Protein AF-A0A1H5EIS0-F1 (afdb_monomer_lite)

Radius of gyration: 28.66 Å; chains: 1; bounding box: 81×57×67 Å

Structure (mmCIF, N/CA/C/O backbone):
data_AF-A0A1H5EIS0-F1
#
_entry.id   AF-A0A1H5EIS0-F1
#
loop_
_atom_site.group_PDB
_atom_site.id
_atom_site.type_symbol
_atom_site.label_atom_id
_atom_site.label_alt_id
_atom_site.label_comp_id
_atom_site.label_asym_id
_atom_site.label_entity_id
_atom_site.label_seq_id
_atom_site.pdbx_PDB_ins_code
_atom_site.Cartn_x
_atom_site.Cartn_y
_atom_site.Cartn_z
_atom_site.occupancy
_atom_site.B_iso_or_equiv
_atom_site.auth_seq_id
_atom_site.auth_comp_id
_atom_site.auth_asym_id
_atom_site.auth_atom_id
_atom_site.pdbx_PDB_model_num
ATOM 1 N N . MET A 1 1 ? 56.969 -42.965 -28.724 1.00 44.97 1 MET A N 1
ATOM 2 C CA . MET A 1 1 ? 55.946 -42.518 -29.699 1.00 44.97 1 MET A CA 1
ATOM 3 C C . MET A 1 1 ? 54.576 -42.188 -29.070 1.00 44.97 1 MET A C 1
ATOM 5 O O . MET A 1 1 ? 53.623 -42.021 -29.806 1.00 44.97 1 MET A O 1
ATOM 9 N N . TRP A 1 2 ? 54.462 -42.028 -27.739 1.00 32.81 2 TRP A N 1
ATOM 10 C CA . TRP A 1 2 ? 53.184 -41.807 -27.021 1.00 32.81 2 TRP A CA 1
ATOM 11 C C . TRP A 1 2 ? 53.009 -40.392 -26.418 1.00 32.81 2 TRP A C 1
ATOM 13 O O . TRP A 1 2 ? 52.042 -40.132 -25.712 1.00 32.81 2 TRP A O 1
ATOM 23 N N . LYS A 1 3 ? 53.932 -39.453 -26.686 1.00 40.47 3 LYS A N 1
ATOM 24 C CA . L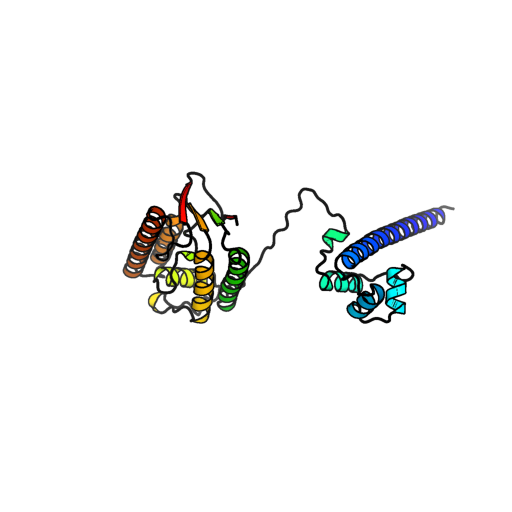YS A 1 3 ? 53.839 -38.052 -26.214 1.00 40.47 3 LYS A CA 1
ATOM 25 C C . LYS A 1 3 ? 53.324 -37.059 -27.266 1.00 40.47 3 LYS A C 1
ATOM 27 O O . LYS A 1 3 ? 52.936 -35.961 -26.900 1.00 40.47 3 LYS A O 1
ATOM 32 N N . ILE A 1 4 ? 53.283 -37.437 -28.547 1.00 46.16 4 ILE A N 1
ATOM 33 C CA . ILE A 1 4 ? 52.926 -36.522 -29.651 1.00 46.16 4 ILE A CA 1
ATOM 34 C C . ILE A 1 4 ? 51.428 -36.615 -30.006 1.00 46.16 4 ILE A C 1
ATOM 36 O O . ILE A 1 4 ? 50.797 -35.593 -30.249 1.00 46.16 4 ILE A O 1
ATOM 40 N N . GLN A 1 5 ? 50.814 -37.804 -29.931 1.00 42.12 5 GLN A N 1
ATOM 41 C CA . GLN A 1 5 ? 49.384 -37.987 -30.240 1.00 42.12 5 GLN A CA 1
ATOM 42 C C . GLN A 1 5 ? 48.435 -37.294 -29.247 1.00 42.12 5 GLN A C 1
ATOM 44 O O . GLN A 1 5 ? 47.423 -36.747 -29.673 1.00 42.12 5 GLN A O 1
ATOM 49 N N . ASN A 1 6 ? 48.778 -37.227 -27.954 1.00 39.72 6 ASN A N 1
ATOM 50 C CA . ASN A 1 6 ? 47.941 -36.544 -26.956 1.00 39.72 6 ASN A CA 1
ATOM 51 C C . ASN A 1 6 ? 47.990 -35.011 -27.068 1.00 39.72 6 ASN A C 1
ATOM 53 O O . ASN A 1 6 ? 47.007 -34.351 -26.749 1.00 39.72 6 ASN A O 1
ATOM 57 N N . VAL A 1 7 ? 49.094 -34.438 -27.564 1.00 46.69 7 VAL A N 1
ATOM 58 C CA . VAL A 1 7 ? 49.186 -32.990 -27.821 1.00 46.69 7 VAL A CA 1
ATOM 59 C C . VAL A 1 7 ? 48.342 -32.617 -29.041 1.00 46.69 7 VAL A C 1
ATOM 61 O O . VAL A 1 7 ? 47.598 -31.645 -28.989 1.00 46.69 7 VAL A O 1
ATOM 64 N N . ILE A 1 8 ? 48.369 -33.433 -30.100 1.00 48.84 8 ILE A N 1
ATOM 65 C CA . ILE A 1 8 ? 47.559 -33.208 -31.308 1.00 48.84 8 ILE A CA 1
ATOM 66 C C . ILE A 1 8 ? 46.057 -33.321 -30.999 1.00 48.84 8 ILE A C 1
ATOM 68 O O . ILE A 1 8 ? 45.285 -32.486 -31.462 1.00 48.84 8 ILE A O 1
ATOM 72 N N . LEU A 1 9 ? 45.638 -34.289 -30.173 1.00 40.66 9 LEU A N 1
ATOM 73 C CA . LEU A 1 9 ? 44.230 -34.422 -29.772 1.00 40.66 9 LEU A CA 1
ATOM 74 C C . LEU A 1 9 ? 43.753 -33.232 -28.919 1.00 40.66 9 LEU A C 1
ATOM 76 O O . LEU A 1 9 ? 42.629 -32.769 -29.090 1.00 40.66 9 LEU A O 1
ATOM 80 N N . PHE A 1 10 ? 44.611 -32.714 -28.032 1.00 40.66 10 PHE A N 1
ATOM 81 C CA . PHE A 1 10 ? 44.301 -31.553 -27.192 1.00 40.66 10 PHE A CA 1
ATOM 82 C C . PHE A 1 10 ? 44.217 -30.255 -28.012 1.00 40.66 10 PHE A C 1
ATOM 84 O O . PHE A 1 10 ? 43.293 -29.471 -27.809 1.00 40.66 10 PHE A O 1
ATOM 91 N N . PHE A 1 11 ? 45.112 -30.055 -28.987 1.00 42.81 11 PHE A N 1
ATOM 92 C CA . PHE A 1 11 ? 45.040 -28.921 -29.917 1.00 42.81 11 PHE A CA 1
ATOM 93 C C . PHE A 1 11 ? 43.821 -29.007 -30.844 1.00 42.81 11 PHE A C 1
ATOM 95 O O . PHE A 1 11 ? 43.122 -28.012 -31.006 1.00 42.81 11 PHE A O 1
ATOM 102 N N . ALA A 1 12 ? 43.495 -30.190 -31.373 1.00 43.38 12 ALA A N 1
ATOM 103 C CA . ALA A 1 12 ? 42.313 -30.380 -32.214 1.00 43.38 12 ALA A CA 1
ATOM 104 C C . ALA A 1 12 ? 40.999 -30.138 -31.445 1.00 43.38 12 ALA A C 1
ATOM 106 O O . ALA A 1 12 ? 40.085 -29.508 -31.972 1.00 43.38 12 ALA A O 1
ATOM 107 N N . LEU A 1 13 ? 40.908 -30.578 -30.182 1.00 35.97 13 LEU A N 1
ATOM 108 C CA . LEU A 1 13 ? 39.763 -30.291 -29.304 1.00 35.97 13 LEU A CA 1
ATOM 109 C C . LEU A 1 13 ? 39.677 -28.806 -28.915 1.00 35.97 13 LEU A C 1
ATOM 111 O O . LEU A 1 13 ? 38.574 -28.277 -28.780 1.00 35.97 13 LEU A O 1
ATOM 115 N N . PHE A 1 14 ? 40.811 -28.120 -28.757 1.00 42.53 14 PHE A N 1
ATOM 116 C CA . PHE A 1 14 ? 40.844 -26.682 -28.482 1.00 42.53 14 PHE A CA 1
ATOM 117 C C . PHE A 1 14 ? 40.424 -25.855 -29.707 1.00 42.53 14 PHE A C 1
ATOM 119 O O . PHE A 1 14 ? 39.626 -24.932 -29.567 1.00 42.53 14 PHE A O 1
ATOM 126 N N . GLU A 1 15 ? 40.873 -26.217 -30.913 1.00 42.09 15 GLU A N 1
ATOM 127 C CA . GLU A 1 15 ? 40.471 -25.554 -32.163 1.00 42.09 15 GLU A CA 1
ATOM 128 C C . GLU A 1 15 ? 39.003 -25.815 -32.528 1.00 42.09 15 GLU A C 1
ATOM 130 O O . GLU A 1 15 ? 38.307 -24.885 -32.939 1.00 42.09 15 GLU A O 1
ATOM 135 N N . LEU A 1 16 ? 38.494 -27.036 -32.314 1.00 43.94 16 LEU A N 1
ATOM 136 C CA . LEU A 1 16 ? 37.070 -27.349 -32.489 1.00 43.94 16 LEU A CA 1
ATOM 137 C C . LEU A 1 16 ? 36.194 -26.552 -31.513 1.00 43.94 16 LEU A C 1
ATOM 139 O O . LEU A 1 16 ? 35.190 -25.980 -31.933 1.00 43.94 16 LEU A O 1
ATOM 143 N N . ASN A 1 17 ? 36.595 -26.438 -30.241 1.00 46.41 17 ASN A N 1
ATOM 144 C CA . ASN A 1 17 ? 35.879 -25.617 -29.260 1.00 46.41 17 ASN A CA 1
ATOM 145 C C . ASN A 1 17 ? 35.983 -24.116 -29.563 1.00 46.41 17 ASN A C 1
ATOM 147 O O . ASN A 1 17 ? 34.989 -23.406 -29.439 1.00 46.41 17 ASN A O 1
ATOM 151 N N . ALA A 1 18 ? 37.141 -23.619 -30.004 1.00 49.62 18 ALA A N 1
ATOM 152 C CA . ALA A 1 18 ? 37.314 -22.217 -30.381 1.00 49.62 18 ALA A CA 1
ATOM 153 C C . ALA A 1 18 ? 36.485 -21.854 -31.623 1.00 49.62 18 ALA A C 1
ATOM 155 O O . ALA A 1 18 ? 35.812 -20.826 -31.632 1.00 49.62 18 ALA A O 1
ATOM 156 N N . SER A 1 19 ? 36.463 -22.717 -32.643 1.00 45.19 19 SER A N 1
ATOM 157 C CA . SER A 1 19 ? 35.628 -22.538 -33.837 1.00 45.19 19 SER A CA 1
ATOM 158 C C . SER A 1 19 ? 34.135 -22.564 -33.492 1.00 45.19 19 SER A C 1
ATOM 160 O O . SER A 1 19 ? 33.377 -21.712 -33.955 1.00 45.19 19 SER A O 1
ATOM 162 N N . TYR A 1 20 ? 33.718 -23.480 -32.613 1.00 49.94 20 TYR A N 1
ATOM 163 C CA . TYR A 1 20 ? 32.336 -23.579 -32.145 1.00 49.94 20 TYR A CA 1
ATOM 164 C C . TYR A 1 20 ? 31.908 -22.353 -31.318 1.00 49.94 20 TYR A C 1
ATOM 166 O O . TYR A 1 20 ? 30.843 -21.790 -31.566 1.00 49.94 20 TYR A O 1
ATOM 174 N N . LEU A 1 21 ? 32.761 -21.867 -30.408 1.00 49.97 21 LEU A N 1
ATOM 175 C CA . LEU A 1 21 ? 32.526 -20.649 -29.619 1.00 49.97 21 LEU A CA 1
ATOM 176 C C . LEU A 1 21 ? 32.472 -19.383 -30.490 1.00 49.97 21 LEU A C 1
ATOM 178 O O . LEU A 1 21 ? 31.607 -18.535 -30.283 1.00 49.97 21 LEU A O 1
ATOM 182 N N . VAL A 1 22 ? 33.344 -19.267 -31.497 1.00 55.47 22 VAL A N 1
ATOM 183 C CA . VAL A 1 22 ? 33.315 -18.163 -32.475 1.00 55.47 22 VAL A CA 1
ATOM 184 C C . VAL A 1 22 ? 32.026 -18.195 -33.302 1.00 55.47 22 VAL A C 1
ATOM 186 O O . VAL A 1 22 ? 31.447 -17.144 -33.583 1.00 55.47 22 VAL A O 1
ATOM 189 N N . ASN A 1 23 ? 31.547 -19.387 -33.664 1.00 54.88 23 ASN A N 1
ATOM 190 C CA . ASN A 1 23 ? 30.310 -19.551 -34.422 1.00 54.88 23 ASN A CA 1
ATOM 191 C C . ASN A 1 23 ? 29.074 -19.175 -33.584 1.00 54.88 23 ASN A C 1
ATOM 193 O O . ASN A 1 23 ? 28.238 -18.404 -34.052 1.00 54.88 23 ASN A O 1
ATOM 197 N N . ILE A 1 24 ? 29.016 -19.606 -32.319 1.00 57.22 24 ILE A N 1
ATOM 198 C CA . ILE A 1 24 ? 27.980 -19.217 -31.346 1.00 57.22 24 ILE A CA 1
ATOM 199 C C . ILE A 1 24 ? 27.944 -17.689 -31.173 1.00 57.22 24 ILE A C 1
ATOM 201 O O . ILE A 1 24 ? 26.939 -17.071 -31.529 1.00 57.22 24 ILE A O 1
ATOM 205 N N . MET A 1 25 ? 29.083 -17.065 -30.832 1.00 57.81 25 MET A N 1
ATOM 206 C CA . MET A 1 25 ? 29.200 -15.600 -30.690 1.00 57.81 25 MET A CA 1
ATOM 207 C C . MET A 1 25 ? 28.767 -14.828 -31.945 1.00 57.81 25 MET A C 1
ATOM 209 O O . MET A 1 25 ? 28.259 -13.704 -31.862 1.00 57.81 25 MET A O 1
ATOM 213 N N . SER A 1 26 ? 28.952 -15.408 -33.135 1.00 64.06 26 SER A N 1
ATOM 214 C CA . SER A 1 26 ? 28.516 -14.794 -34.390 1.00 64.06 26 SER A CA 1
ATOM 215 C C . SER A 1 26 ? 26.988 -14.772 -34.545 1.00 64.06 26 SER A C 1
ATOM 217 O O . SER A 1 26 ? 26.442 -13.797 -35.074 1.00 64.06 26 SER A O 1
ATOM 219 N N . ILE A 1 27 ? 26.292 -15.793 -34.035 1.00 72.44 27 ILE A N 1
ATOM 220 C CA . ILE A 1 27 ? 24.834 -15.942 -34.098 1.00 72.44 27 ILE A CA 1
ATOM 221 C C . ILE A 1 27 ? 24.158 -14.953 -33.142 1.00 72.44 27 ILE A C 1
ATOM 223 O O . ILE A 1 27 ? 23.247 -14.233 -33.566 1.00 72.44 27 ILE A O 1
ATOM 227 N N . GLU A 1 28 ? 24.631 -14.832 -31.896 1.00 80.94 28 GLU A N 1
ATOM 228 C CA . GLU A 1 28 ? 24.048 -13.880 -30.935 1.00 80.94 28 GLU A CA 1
ATOM 229 C C . GLU A 1 28 ? 24.243 -12.428 -31.374 1.00 80.94 28 GLU A C 1
ATOM 231 O O . GLU A 1 28 ? 23.305 -11.630 -31.316 1.00 80.94 28 GLU A O 1
ATOM 236 N N . LYS A 1 29 ? 25.431 -12.088 -31.890 1.00 86.81 29 LYS A N 1
ATOM 237 C CA . LYS A 1 29 ? 25.725 -10.755 -32.437 1.00 86.81 29 LYS A CA 1
ATOM 238 C C . LYS A 1 29 ? 24.771 -10.391 -33.576 1.00 86.81 29 LYS A C 1
ATOM 240 O O . LYS A 1 29 ? 24.214 -9.293 -33.603 1.00 86.81 29 LYS A O 1
ATOM 245 N N . ASN A 1 30 ? 24.569 -11.303 -34.527 1.00 87.06 30 ASN A N 1
ATOM 246 C CA . ASN A 1 30 ? 23.673 -11.060 -35.659 1.00 87.06 30 ASN A CA 1
ATOM 247 C C . ASN A 1 30 ? 22.225 -10.875 -35.191 1.00 87.06 30 ASN A C 1
ATOM 249 O O . ASN A 1 30 ? 21.521 -9.993 -35.688 1.00 87.06 30 ASN A O 1
ATOM 253 N N . LYS A 1 31 ? 21.797 -11.653 -34.193 1.00 88.12 31 LYS A N 1
ATOM 254 C CA . LYS A 1 31 ? 20.479 -11.517 -33.578 1.00 88.12 31 LYS A CA 1
ATOM 255 C C . LYS A 1 31 ? 20.316 -10.172 -32.875 1.00 88.12 31 LYS A C 1
ATOM 257 O O . LYS A 1 31 ? 19.337 -9.480 -33.153 1.00 88.12 31 LYS A O 1
ATOM 262 N N . LEU A 1 32 ? 21.292 -9.752 -32.071 1.00 90.38 32 LEU A N 1
ATOM 263 C CA . LEU A 1 32 ? 21.311 -8.435 -31.430 1.00 90.38 32 LEU A CA 1
ATOM 264 C C . LEU A 1 32 ? 21.156 -7.317 -32.466 1.00 90.38 32 LEU A C 1
ATOM 266 O O . LEU A 1 32 ? 20.229 -6.514 -32.375 1.00 90.38 32 LEU A O 1
ATOM 270 N N . PHE A 1 33 ? 21.997 -7.306 -33.501 1.00 92.75 33 PHE A N 1
ATOM 271 C CA . PHE A 1 33 ? 21.918 -6.298 -34.560 1.00 92.75 33 PHE A CA 1
ATOM 272 C C . PHE A 1 33 ? 20.596 -6.345 -35.330 1.00 92.75 33 PHE A C 1
ATOM 274 O O . PHE A 1 33 ? 20.087 -5.295 -35.719 1.00 92.75 33 PHE A O 1
ATOM 281 N N . SER A 1 34 ? 20.001 -7.524 -35.522 1.00 90.56 34 SER A N 1
ATOM 282 C CA . SER A 1 34 ? 18.682 -7.639 -36.152 1.00 90.56 34 SER A CA 1
ATOM 283 C C . SER A 1 34 ? 17.572 -6.995 -35.313 1.00 90.56 34 SER A C 1
ATOM 285 O O . SER A 1 34 ? 16.697 -6.333 -35.870 1.00 90.56 34 SER A O 1
ATOM 287 N N . ILE A 1 35 ? 17.622 -7.136 -33.982 1.00 89.56 35 ILE A N 1
ATOM 288 C CA . ILE A 1 35 ? 16.653 -6.530 -33.060 1.00 89.56 35 ILE A CA 1
ATOM 289 C C . ILE A 1 35 ? 16.837 -5.012 -33.042 1.00 89.56 35 ILE A C 1
ATOM 291 O O . ILE A 1 35 ? 15.853 -4.282 -33.140 1.00 89.56 35 ILE A O 1
ATOM 295 N N . ILE A 1 36 ? 18.084 -4.534 -32.985 1.00 93.31 36 ILE A N 1
ATOM 296 C CA . ILE A 1 36 ? 18.386 -3.097 -33.012 1.00 93.31 36 ILE A CA 1
ATOM 297 C C . ILE A 1 36 ? 17.881 -2.470 -34.315 1.00 93.31 36 ILE A C 1
ATOM 299 O O . ILE A 1 36 ? 17.159 -1.480 -34.270 1.00 93.31 36 ILE A O 1
ATOM 303 N N . ARG A 1 37 ? 18.154 -3.084 -35.475 1.00 91.75 37 ARG A N 1
ATOM 304 C CA . ARG A 1 37 ? 17.662 -2.589 -36.775 1.00 91.75 37 ARG A CA 1
ATOM 305 C C . ARG A 1 37 ? 16.145 -2.425 -36.822 1.00 91.75 37 ARG A C 1
ATOM 307 O O . ARG A 1 37 ? 15.672 -1.478 -37.430 1.00 91.75 37 ARG A O 1
ATOM 314 N N . LYS A 1 38 ? 15.388 -3.322 -36.182 1.00 89.75 38 LYS A N 1
ATOM 315 C CA . LYS A 1 38 ? 13.918 -3.229 -36.110 1.00 89.75 38 LYS A CA 1
ATOM 316 C C . LYS A 1 38 ? 13.426 -2.088 -35.215 1.00 89.75 38 LYS A C 1
ATOM 318 O O . LYS A 1 38 ? 12.296 -1.649 -35.387 1.00 89.75 38 LYS A O 1
ATOM 323 N N . LYS A 1 39 ? 14.237 -1.645 -34.249 1.00 89.31 39 LYS A N 1
ATOM 324 C CA . LYS A 1 39 ? 13.909 -0.549 -33.325 1.00 89.31 39 LYS A CA 1
ATOM 325 C C . LYS A 1 39 ? 14.276 0.831 -33.878 1.00 89.31 39 LYS A C 1
ATOM 327 O O . LYS A 1 39 ? 13.817 1.825 -33.322 1.00 89.31 39 LYS A O 1
ATOM 332 N N . LEU A 1 40 ? 15.085 0.902 -34.936 1.00 88.81 40 LEU A N 1
ATOM 333 C CA . LEU A 1 40 ? 15.538 2.171 -35.495 1.00 88.81 40 LEU A CA 1
ATOM 334 C C . LEU A 1 40 ? 14.556 2.757 -36.520 1.00 88.81 40 LEU A C 1
ATOM 336 O O . LEU A 1 40 ? 13.979 2.012 -37.317 1.00 88.81 40 LEU A O 1
ATOM 340 N N . PRO A 1 41 ? 14.396 4.092 -36.545 1.00 86.62 41 PRO A N 1
ATOM 341 C CA . PRO A 1 41 ? 13.706 4.790 -37.623 1.00 86.62 41 PRO A CA 1
ATOM 342 C C . PRO A 1 41 ? 14.379 4.553 -38.984 1.00 86.62 41 PRO A C 1
ATOM 344 O O . PRO A 1 41 ? 15.596 4.398 -39.070 1.00 86.62 41 PRO A O 1
ATOM 347 N N . GLN A 1 42 ? 13.603 4.589 -40.073 1.00 79.94 42 GLN A N 1
ATOM 348 C CA . GLN A 1 42 ? 14.118 4.344 -41.432 1.00 79.94 42 GLN A CA 1
ATOM 349 C C . GLN A 1 42 ? 15.163 5.370 -41.903 1.00 79.94 42 GLN A C 1
ATOM 351 O O . GLN A 1 42 ? 15.938 5.079 -42.809 1.00 79.94 42 GLN A O 1
ATOM 356 N N . ASN A 1 43 ? 15.182 6.562 -41.306 1.00 84.75 43 ASN A N 1
ATOM 357 C CA . ASN A 1 43 ? 16.066 7.669 -41.664 1.00 84.75 43 ASN A CA 1
ATOM 358 C C . ASN A 1 43 ? 17.398 7.684 -40.893 1.00 84.75 43 ASN A C 1
ATOM 360 O O . ASN A 1 43 ? 18.169 8.623 -41.073 1.00 84.75 43 ASN A O 1
ATOM 364 N N . VAL A 1 44 ? 17.669 6.688 -40.043 1.00 86.62 44 VAL A N 1
ATOM 365 C CA . VAL A 1 44 ? 18.907 6.606 -39.252 1.00 86.62 44 VAL A CA 1
ATOM 366 C C . VAL A 1 44 ? 19.846 5.559 -39.844 1.00 86.62 44 VAL A C 1
ATOM 368 O O . VAL A 1 44 ? 19.465 4.409 -40.087 1.00 86.62 44 VAL A O 1
ATOM 371 N N . LEU A 1 45 ? 21.104 5.943 -40.064 1.00 90.69 45 LEU A N 1
ATOM 372 C CA . LEU A 1 45 ? 22.134 5.024 -40.530 1.00 90.69 45 LEU A CA 1
ATOM 373 C C . LEU A 1 45 ? 22.589 4.124 -39.379 1.00 90.69 45 LEU A C 1
ATOM 375 O O . LEU A 1 45 ? 23.252 4.557 -38.444 1.00 90.69 45 LEU A O 1
ATOM 379 N N . PHE A 1 46 ? 22.293 2.827 -39.494 1.00 92.56 46 PHE A N 1
ATOM 380 C CA . PHE A 1 46 ? 22.620 1.823 -38.475 1.00 92.56 46 PHE A CA 1
ATOM 381 C C . PHE A 1 46 ? 24.087 1.856 -38.014 1.00 92.56 46 PHE A C 1
ATOM 383 O O . PHE A 1 46 ? 24.368 1.649 -36.843 1.00 92.56 46 PHE A O 1
ATOM 390 N N . THR A 1 47 ? 25.033 2.094 -38.925 1.00 93.06 47 THR A N 1
ATOM 391 C CA . THR A 1 47 ? 26.462 2.132 -38.583 1.00 93.06 47 THR A CA 1
ATOM 392 C C . THR A 1 47 ? 26.832 3.343 -37.728 1.00 93.06 47 THR A C 1
ATOM 394 O O . THR A 1 47 ? 27.654 3.190 -36.827 1.00 93.06 47 THR A O 1
ATOM 397 N N . GLU A 1 48 ? 26.245 4.511 -38.005 1.00 93.56 48 GLU A N 1
ATOM 398 C CA . GLU A 1 48 ? 26.478 5.748 -37.240 1.00 93.56 48 GLU A CA 1
ATOM 399 C C . GLU A 1 48 ? 25.929 5.586 -35.834 1.00 93.56 48 GLU A C 1
ATOM 401 O O . GLU A 1 48 ? 26.653 5.732 -34.863 1.00 93.56 48 GLU A O 1
ATOM 406 N N . GLU A 1 49 ? 24.704 5.091 -35.736 1.00 94.75 49 GLU A N 1
ATOM 407 C CA . GLU A 1 49 ? 24.056 4.872 -34.455 1.00 94.75 49 GLU A CA 1
ATOM 408 C C . GLU A 1 49 ? 24.828 3.883 -33.555 1.00 94.75 49 GLU A C 1
ATOM 410 O O . GLU A 1 49 ? 24.983 4.093 -32.356 1.00 94.75 49 GLU A O 1
ATOM 415 N N . ILE A 1 50 ? 25.360 2.790 -34.117 1.00 95.50 50 ILE A N 1
ATOM 416 C CA . ILE A 1 50 ? 26.204 1.858 -33.349 1.00 95.50 50 ILE A CA 1
ATOM 417 C C . ILE A 1 50 ? 27.534 2.513 -32.945 1.00 95.50 50 ILE A C 1
ATOM 419 O O . ILE A 1 50 ? 28.063 2.186 -31.884 1.00 95.50 50 ILE A O 1
ATOM 423 N N . ALA A 1 51 ? 28.077 3.409 -33.773 1.00 95.81 51 ALA A N 1
ATOM 424 C CA . ALA A 1 51 ? 29.294 4.150 -33.458 1.00 95.81 51 ALA A CA 1
ATOM 425 C C . ALA A 1 51 ? 29.056 5.111 -32.285 1.00 95.81 51 ALA A C 1
ATOM 427 O O . ALA A 1 51 ? 29.834 5.101 -31.334 1.00 95.81 51 ALA A O 1
ATOM 428 N N . ASP A 1 52 ? 27.936 5.833 -32.314 1.00 94.94 52 ASP A N 1
ATOM 429 C CA . ASP A 1 52 ? 27.535 6.796 -31.290 1.00 94.94 52 ASP A CA 1
ATOM 430 C C . ASP A 1 52 ? 27.258 6.116 -29.945 1.00 94.94 52 ASP A C 1
ATOM 432 O O . ASP A 1 52 ? 27.755 6.551 -28.908 1.00 94.94 52 ASP A O 1
ATOM 436 N N . VAL A 1 53 ? 26.515 5.002 -29.937 1.00 95.50 53 VAL A N 1
ATOM 437 C CA . VAL A 1 53 ? 26.197 4.277 -28.690 1.00 95.50 53 VAL A CA 1
ATOM 438 C C . VAL A 1 53 ? 27.441 3.664 -28.043 1.00 95.50 53 VAL A C 1
ATOM 440 O O . VAL A 1 53 ? 27.504 3.556 -26.817 1.00 95.50 53 VAL A O 1
ATOM 443 N N . LEU A 1 54 ? 28.408 3.225 -28.851 1.00 95.56 54 LEU A N 1
ATOM 444 C CA . LEU A 1 54 ? 29.646 2.615 -28.365 1.00 95.56 54 LEU A CA 1
ATOM 445 C C . LEU A 1 54 ? 30.779 3.625 -28.139 1.00 95.56 54 LEU A C 1
ATOM 447 O O . LEU A 1 54 ? 31.821 3.215 -27.635 1.00 95.56 54 LEU A O 1
ATOM 451 N N . ASP A 1 55 ? 30.585 4.897 -28.500 1.00 95.75 55 ASP A N 1
ATOM 452 C CA . ASP A 1 55 ? 31.614 5.945 -28.491 1.00 95.75 55 ASP A CA 1
ATOM 453 C C . ASP A 1 55 ? 32.890 5.523 -29.251 1.00 95.75 55 ASP A C 1
ATOM 455 O O . ASP A 1 55 ? 34.020 5.582 -28.762 1.00 95.75 55 ASP A O 1
ATOM 459 N N . ILE A 1 56 ? 32.700 5.010 -30.471 1.00 95.69 56 ILE A N 1
ATOM 460 C CA . ILE A 1 56 ? 33.778 4.551 -31.360 1.00 95.69 56 ILE A CA 1
ATOM 461 C C . ILE A 1 56 ? 33.687 5.218 -32.730 1.00 95.69 56 ILE A C 1
ATOM 463 O O . ILE A 1 56 ? 32.664 5.767 -33.118 1.00 95.69 56 ILE A O 1
ATOM 467 N N . SER A 1 57 ? 34.755 5.123 -33.525 1.00 96.62 57 SER A N 1
ATOM 468 C CA . SER A 1 57 ? 34.727 5.640 -34.894 1.00 96.62 57 SER A CA 1
ATOM 469 C C . SER A 1 57 ? 33.762 4.860 -35.799 1.00 96.62 57 SER A C 1
ATOM 471 O O . SER A 1 57 ? 33.527 3.660 -35.619 1.00 96.62 57 SER A O 1
ATOM 473 N N . TYR A 1 58 ? 33.271 5.522 -36.851 1.00 95.12 58 TYR A N 1
ATOM 474 C CA . TYR A 1 58 ? 32.426 4.899 -37.874 1.00 95.12 58 TYR A CA 1
ATOM 475 C C . TYR A 1 58 ? 33.051 3.624 -38.467 1.00 95.12 58 TYR A C 1
ATOM 477 O O . TYR A 1 58 ? 32.374 2.605 -38.599 1.00 95.12 58 TYR A O 1
ATOM 485 N N . ASP A 1 59 ? 34.354 3.641 -38.785 1.00 94.88 59 ASP A N 1
ATOM 486 C CA . ASP A 1 59 ? 35.065 2.461 -39.305 1.00 94.88 59 ASP A CA 1
ATOM 487 C C . ASP A 1 59 ? 35.091 1.314 -38.281 1.00 94.88 59 ASP A C 1
ATOM 489 O O . ASP A 1 59 ? 34.828 0.154 -38.615 1.00 94.88 59 ASP A O 1
ATOM 493 N N . ALA A 1 60 ? 35.329 1.633 -37.006 1.00 92.94 60 ALA A N 1
ATOM 494 C CA . ALA A 1 60 ? 35.339 0.652 -35.928 1.00 92.94 60 ALA A CA 1
ATOM 495 C C . ALA A 1 60 ? 33.957 -0.000 -35.729 1.00 92.94 60 ALA A C 1
ATOM 497 O O . ALA A 1 60 ? 33.877 -1.219 -35.520 1.00 92.94 60 ALA A O 1
ATOM 498 N N . SER A 1 61 ? 32.880 0.780 -35.841 1.00 94.38 61 SER A N 1
ATOM 499 C CA . SER A 1 61 ? 31.494 0.295 -35.859 1.00 94.38 61 SER A CA 1
ATOM 500 C C . SER A 1 61 ? 31.226 -0.586 -37.084 1.00 94.38 61 SER A C 1
ATOM 502 O O . SER A 1 61 ? 30.791 -1.737 -36.961 1.00 94.38 61 SER A O 1
ATOM 504 N N . TYR A 1 62 ? 31.597 -0.110 -38.276 1.00 94.38 62 TYR A N 1
ATOM 505 C CA . TYR A 1 62 ? 31.415 -0.832 -39.534 1.00 94.38 62 TYR A CA 1
ATOM 506 C C . TYR A 1 62 ? 32.085 -2.211 -39.514 1.00 94.38 62 TYR A C 1
ATOM 508 O O . TYR A 1 62 ? 31.484 -3.216 -39.916 1.00 94.38 62 TYR A O 1
ATOM 516 N N . ARG A 1 63 ? 33.311 -2.298 -38.985 1.00 94.00 63 ARG A N 1
ATOM 517 C CA . ARG A 1 63 ? 34.043 -3.563 -38.837 1.00 94.00 63 ARG A CA 1
ATOM 518 C C . ARG A 1 63 ? 33.342 -4.551 -37.902 1.00 94.00 63 ARG A C 1
ATOM 520 O O . ARG A 1 63 ? 33.309 -5.737 -38.236 1.00 94.00 63 ARG A O 1
ATOM 527 N N . ARG A 1 64 ? 32.748 -4.100 -36.790 1.00 92.88 64 ARG A N 1
ATOM 528 C CA . ARG A 1 64 ? 31.963 -4.952 -35.867 1.00 92.88 64 ARG A CA 1
ATOM 529 C C . ARG A 1 64 ? 30.696 -5.482 -36.528 1.00 92.88 64 ARG A C 1
ATOM 531 O O . ARG A 1 64 ? 30.428 -6.689 -36.503 1.00 92.88 64 ARG A O 1
ATOM 538 N N . ILE A 1 65 ? 29.973 -4.601 -37.220 1.00 91.25 65 ILE A N 1
ATOM 539 C CA . ILE A 1 65 ? 28.753 -4.940 -37.965 1.00 91.25 65 ILE A CA 1
ATOM 540 C C . ILE A 1 65 ? 29.049 -5.987 -39.040 1.00 91.25 65 ILE A C 1
ATOM 542 O O . ILE A 1 65 ? 28.343 -6.989 -39.144 1.00 91.25 65 ILE A O 1
ATOM 546 N N . LYS A 1 66 ? 30.128 -5.802 -39.808 1.00 89.38 66 LYS A N 1
ATOM 547 C CA . LYS A 1 66 ? 30.558 -6.753 -40.845 1.00 89.38 66 LYS A CA 1
ATOM 548 C C . LYS A 1 66 ? 31.258 -8.000 -40.298 1.00 89.38 66 LYS A C 1
ATOM 550 O O . LYS A 1 66 ? 31.559 -8.894 -41.078 1.00 89.38 66 LYS A O 1
ATOM 555 N N . GLY A 1 67 ? 31.516 -8.077 -38.990 1.00 85.56 67 GLY A N 1
ATOM 556 C CA . GLY A 1 67 ? 32.205 -9.209 -38.363 1.00 85.56 67 GLY A CA 1
ATOM 557 C C . GLY A 1 67 ? 33.704 -9.291 -38.657 1.00 85.56 67 GLY A C 1
ATOM 558 O O . GLY A 1 67 ? 34.294 -10.342 -38.456 1.00 85.56 67 GLY A O 1
ATOM 559 N N . ARG A 1 68 ? 34.324 -8.196 -39.113 1.00 87.62 68 ARG A N 1
ATOM 560 C CA . ARG A 1 68 ? 35.788 -8.078 -39.264 1.00 87.62 68 ARG A CA 1
ATOM 561 C C . ARG A 1 68 ? 36.500 -7.861 -37.926 1.00 87.62 68 ARG A C 1
ATOM 563 O O . ARG A 1 68 ? 37.702 -8.073 -37.831 1.00 87.62 68 ARG A O 1
ATOM 570 N N . THR A 1 69 ? 35.758 -7.403 -36.924 1.00 90.31 69 THR A N 1
ATOM 571 C CA . THR A 1 69 ? 36.187 -7.289 -35.529 1.00 90.31 69 THR A CA 1
ATOM 572 C C . THR A 1 69 ? 35.075 -7.868 -34.661 1.00 90.31 69 THR A C 1
ATOM 574 O O . THR A 1 69 ? 33.898 -7.627 -34.942 1.00 90.31 69 THR A O 1
ATOM 577 N N . SER A 1 70 ? 35.421 -8.644 -33.635 1.00 87.25 70 SER A N 1
ATOM 578 C CA . SER A 1 70 ? 34.437 -9.171 -32.685 1.00 87.25 70 SER A CA 1
ATOM 579 C C . SER A 1 70 ? 33.836 -8.048 -31.843 1.00 87.25 70 SER A C 1
ATOM 581 O O . SER A 1 70 ? 34.520 -7.082 -31.515 1.00 87.25 70 SER A O 1
ATOM 583 N N . LEU A 1 71 ? 32.558 -8.192 -31.497 1.00 89.50 71 LEU A N 1
ATOM 584 C CA . LEU A 1 71 ? 31.896 -7.340 -30.516 1.00 89.50 71 LEU A CA 1
ATOM 585 C C . LEU A 1 71 ? 32.276 -7.850 -29.120 1.00 89.50 71 LEU A C 1
ATOM 587 O O . LEU A 1 71 ? 32.137 -9.048 -28.858 1.00 89.50 71 LEU A O 1
ATOM 591 N N . THR A 1 72 ? 32.785 -6.985 -28.247 1.00 90.81 72 THR A N 1
ATOM 592 C CA . THR A 1 72 ? 33.128 -7.388 -26.873 1.00 90.81 72 THR A CA 1
ATOM 593 C C . THR A 1 72 ? 31.862 -7.570 -26.030 1.00 90.81 72 THR A C 1
ATOM 595 O O . THR A 1 72 ? 30.773 -7.119 -26.400 1.00 90.81 72 THR A O 1
ATOM 598 N N . LEU A 1 73 ? 31.977 -8.235 -24.874 1.00 86.81 73 LEU A N 1
ATOM 599 C CA . LEU A 1 73 ? 30.852 -8.362 -23.941 1.00 86.81 73 LEU A CA 1
ATOM 600 C C . LEU A 1 73 ? 30.395 -6.988 -23.427 1.00 86.81 73 LEU A C 1
ATOM 602 O O . LEU A 1 73 ? 29.198 -6.736 -23.352 1.00 86.81 73 LEU A O 1
ATOM 606 N N . GLU A 1 74 ? 31.332 -6.091 -23.124 1.00 91.88 74 GLU A N 1
ATOM 607 C CA . GLU A 1 74 ? 31.045 -4.724 -22.671 1.00 91.88 74 GLU A CA 1
ATOM 608 C C . GLU A 1 74 ? 30.258 -3.939 -23.727 1.00 91.88 74 GLU A C 1
ATOM 610 O O . GLU A 1 74 ? 29.222 -3.353 -23.414 1.00 91.88 74 GLU A O 1
ATOM 615 N N . GLU A 1 75 ? 30.677 -4.012 -24.993 1.00 93.50 75 GLU A N 1
ATOM 616 C CA . GLU A 1 75 ? 29.972 -3.394 -26.124 1.00 93.50 75 GLU A CA 1
ATOM 617 C C . GLU A 1 75 ? 28.582 -4.012 -26.331 1.00 93.50 75 GLU A C 1
ATOM 619 O O . GLU A 1 75 ? 27.596 -3.311 -26.560 1.00 93.50 75 GLU A O 1
ATOM 624 N N . THR A 1 76 ? 28.483 -5.335 -26.198 1.00 91.56 76 THR A N 1
ATOM 625 C CA . THR A 1 76 ? 27.215 -6.074 -26.273 1.00 91.56 76 THR A CA 1
ATOM 626 C C . THR A 1 76 ? 26.245 -5.619 -25.183 1.00 91.56 76 THR A C 1
ATOM 628 O O . THR A 1 76 ? 25.077 -5.353 -25.468 1.00 91.56 76 THR A O 1
ATOM 631 N N . VAL A 1 77 ? 26.721 -5.485 -23.941 1.00 91.19 77 VAL A N 1
ATOM 632 C CA . VAL A 1 77 ? 25.934 -5.012 -22.793 1.00 91.19 77 VAL A CA 1
ATOM 633 C C . VAL A 1 77 ? 25.534 -3.547 -22.970 1.00 91.19 77 VAL A C 1
ATOM 635 O O . VAL A 1 77 ? 24.386 -3.203 -22.687 1.00 91.19 77 VAL A O 1
ATOM 638 N N . ALA A 1 78 ? 26.431 -2.692 -23.467 1.00 94.12 78 ALA A N 1
ATOM 639 C CA . ALA A 1 78 ? 26.148 -1.281 -23.726 1.00 94.12 78 ALA A CA 1
ATOM 640 C C . ALA A 1 78 ? 25.016 -1.117 -24.750 1.00 94.12 78 ALA A C 1
ATOM 642 O O . ALA A 1 78 ? 24.021 -0.442 -24.473 1.00 94.12 78 ALA A O 1
ATOM 643 N N . LEU A 1 79 ? 25.109 -1.824 -25.881 1.00 94.06 79 LEU A N 1
ATOM 644 C CA . LEU A 1 79 ? 24.060 -1.858 -26.899 1.00 94.06 79 LEU A CA 1
ATOM 645 C C . LEU A 1 79 ? 22.748 -2.417 -26.336 1.00 94.06 79 LEU A C 1
ATOM 647 O O . LEU A 1 79 ? 21.695 -1.796 -26.476 1.00 94.06 79 LEU A O 1
ATOM 651 N N . ALA A 1 80 ? 22.790 -3.563 -25.654 1.00 92.06 80 ALA A N 1
ATOM 652 C CA . ALA A 1 80 ? 21.599 -4.176 -25.072 1.00 92.06 80 ALA A CA 1
ATOM 653 C C . ALA A 1 80 ? 20.895 -3.239 -24.073 1.00 92.06 80 ALA A C 1
ATOM 655 O O . ALA A 1 80 ? 19.671 -3.098 -24.112 1.00 92.06 80 ALA A O 1
ATOM 656 N N . LYS A 1 81 ? 21.657 -2.535 -23.227 1.00 90.69 81 LYS A N 1
ATOM 657 C CA . LYS A 1 81 ? 21.132 -1.559 -22.262 1.00 90.69 81 LYS A CA 1
ATOM 658 C C . LYS A 1 81 ? 20.514 -0.348 -22.956 1.00 90.69 81 LYS A C 1
ATOM 660 O O . LYS A 1 81 ? 19.400 0.034 -22.600 1.00 90.69 81 LYS A O 1
ATOM 665 N N . HIS A 1 82 ? 21.201 0.223 -23.946 1.00 93.81 82 HIS A N 1
ATOM 666 C CA . HIS A 1 82 ? 20.718 1.383 -24.699 1.00 93.81 82 HIS A CA 1
ATOM 667 C C . HIS A 1 82 ? 19.375 1.081 -25.381 1.00 93.81 82 HIS A C 1
ATOM 669 O O . HIS A 1 82 ? 18.401 1.815 -25.222 1.00 93.81 82 HIS A O 1
ATOM 675 N N . TYR A 1 83 ? 19.284 -0.070 -26.049 1.00 91.31 83 TYR A N 1
ATOM 676 C CA . TYR A 1 83 ? 18.087 -0.477 -26.785 1.00 91.31 83 TYR A CA 1
ATOM 677 C C . TYR A 1 83 ? 17.051 -1.234 -25.952 1.00 91.31 83 TYR A C 1
ATOM 679 O O . TYR A 1 83 ? 16.027 -1.651 -26.504 1.00 91.31 83 TYR A O 1
ATOM 687 N N . LYS A 1 84 ? 17.279 -1.427 -24.646 1.00 89.38 84 LYS A N 1
ATOM 688 C CA . LYS A 1 84 ? 16.419 -2.221 -23.748 1.00 89.38 84 LYS A CA 1
ATOM 689 C C . LYS A 1 84 ? 16.131 -3.616 -24.325 1.00 89.38 84 LYS A C 1
ATOM 691 O O . LYS A 1 84 ? 14.978 -3.982 -24.546 1.00 89.38 84 LYS A O 1
ATOM 696 N N . ILE A 1 85 ? 17.187 -4.346 -24.673 1.00 88.31 85 ILE A N 1
ATOM 697 C CA . ILE A 1 85 ? 17.145 -5.728 -25.170 1.00 88.31 85 ILE A CA 1
ATOM 698 C C . ILE A 1 85 ? 17.621 -6.634 -24.037 1.00 88.31 85 ILE A C 1
ATOM 700 O O . ILE A 1 85 ? 18.691 -6.409 -23.474 1.00 88.31 85 ILE A O 1
ATOM 704 N N . SER A 1 86 ? 16.836 -7.653 -23.689 1.00 83.25 86 SER A N 1
ATOM 705 C CA . SER A 1 86 ? 17.263 -8.643 -22.700 1.00 83.25 86 SER A CA 1
ATOM 706 C C . SER A 1 86 ? 18.323 -9.560 -23.309 1.00 83.25 86 SER A C 1
ATOM 708 O O . SER A 1 86 ? 18.113 -10.124 -24.379 1.00 83.25 86 SER A O 1
ATOM 710 N N . LEU A 1 87 ? 19.453 -9.771 -22.628 1.00 82.38 87 LEU A N 1
ATOM 711 C CA . LEU A 1 87 ? 20.465 -10.727 -23.100 1.00 82.38 87 LEU A CA 1
ATOM 712 C C . LEU A 1 87 ? 19.912 -12.161 -23.178 1.00 82.38 87 LEU A C 1
ATOM 714 O O . LEU A 1 87 ? 20.346 -12.937 -24.025 1.00 82.38 87 LEU A O 1
ATOM 718 N N . ASN A 1 88 ? 18.890 -12.491 -22.380 1.00 75.62 88 ASN A N 1
ATOM 719 C CA . ASN A 1 88 ? 18.202 -13.782 -22.466 1.00 75.62 88 ASN A CA 1
ATOM 720 C C . ASN A 1 88 ? 17.476 -13.963 -23.809 1.00 75.62 88 ASN A C 1
ATOM 722 O O . ASN A 1 88 ? 17.398 -15.085 -24.309 1.00 75.62 88 ASN A O 1
ATOM 726 N N . GLU A 1 89 ? 16.996 -12.874 -24.429 1.00 74.50 89 GLU A N 1
ATOM 727 C CA . GLU A 1 89 ? 16.427 -12.928 -25.782 1.00 74.50 89 GLU A CA 1
ATOM 728 C C . GLU A 1 89 ? 17.489 -13.310 -26.813 1.00 74.50 89 GLU A C 1
ATOM 730 O O . GLU A 1 89 ? 17.153 -13.925 -27.820 1.00 74.50 89 GLU A O 1
ATOM 735 N N . LEU A 1 90 ? 18.770 -12.994 -26.587 1.00 77.88 90 LEU A N 1
ATOM 736 C CA . LEU A 1 90 ? 19.845 -13.333 -27.522 1.00 77.88 90 LEU A CA 1
ATOM 737 C C . LEU A 1 90 ? 20.149 -14.835 -27.507 1.00 77.88 90 LEU A C 1
ATOM 739 O O . LEU A 1 90 ? 20.245 -15.437 -28.574 1.00 77.88 90 LEU A O 1
ATOM 743 N N . TYR A 1 91 ? 20.178 -15.448 -26.322 1.00 70.06 91 TYR A N 1
ATOM 744 C CA . TYR A 1 91 ? 20.619 -16.834 -26.133 1.00 70.06 91 TYR A CA 1
ATOM 745 C C . TYR A 1 91 ? 19.570 -17.919 -26.405 1.00 70.06 91 TYR A C 1
ATOM 747 O O . TYR A 1 91 ? 19.906 -19.094 -26.311 1.00 70.06 91 TYR A O 1
ATOM 755 N N . ASN A 1 92 ? 18.320 -17.573 -26.753 1.00 59.88 92 ASN A N 1
ATOM 756 C CA . ASN A 1 92 ? 17.244 -18.569 -26.916 1.00 59.88 92 ASN A CA 1
ATOM 757 C C . ASN A 1 92 ? 17.217 -19.569 -25.744 1.00 59.88 92 ASN A C 1
ATOM 759 O O . ASN A 1 92 ? 17.017 -20.766 -25.934 1.00 59.88 92 ASN A O 1
ATOM 763 N N . LEU A 1 93 ? 17.374 -19.072 -24.512 1.00 58.12 93 LEU A N 1
ATOM 764 C CA . LEU A 1 93 ? 17.024 -19.827 -23.310 1.00 58.12 93 LEU A CA 1
ATOM 765 C C . LEU A 1 93 ? 15.492 -19.895 -23.209 1.00 58.12 93 LEU A C 1
ATOM 767 O O . LEU A 1 93 ? 14.902 -19.490 -22.213 1.00 58.12 93 LEU A O 1
ATOM 771 N N . GLN A 1 94 ? 14.829 -20.346 -24.274 1.00 50.00 94 GLN A N 1
ATOM 772 C CA . GLN A 1 94 ? 13.458 -20.813 -24.208 1.00 50.00 94 GLN A CA 1
ATOM 773 C C . GLN A 1 94 ? 13.514 -22.139 -23.457 1.00 50.00 94 GLN A C 1
ATOM 775 O O . GLN A 1 94 ? 13.562 -23.212 -24.048 1.00 50.00 94 GLN A O 1
ATOM 780 N N . SER A 1 95 ? 13.566 -22.076 -22.128 1.00 54.62 95 SER A N 1
ATOM 781 C CA . SER A 1 95 ? 12.820 -23.087 -21.408 1.00 54.62 95 SER A CA 1
ATOM 782 C C . SER A 1 95 ? 11.373 -22.628 -21.496 1.00 54.62 95 SER A C 1
ATOM 784 O O . SER A 1 95 ? 11.036 -21.537 -21.041 1.00 54.62 95 SER A O 1
ATOM 786 N N . ASP A 1 96 ? 10.504 -23.454 -22.072 1.00 56.69 96 ASP A N 1
ATOM 787 C CA . ASP A 1 96 ? 9.054 -23.207 -22.108 1.00 56.69 96 ASP A CA 1
ATOM 788 C C . ASP A 1 96 ? 8.439 -23.031 -20.692 1.00 56.69 96 ASP A C 1
ATOM 790 O O . ASP A 1 96 ? 7.262 -22.719 -20.552 1.00 56.69 96 ASP A O 1
ATOM 794 N N . ASN A 1 97 ? 9.263 -23.149 -19.637 1.00 56.25 97 ASN A N 1
ATOM 795 C CA . ASN A 1 97 ? 8.949 -22.977 -18.222 1.00 56.25 97 ASN A CA 1
ATOM 796 C C . ASN A 1 97 ? 9.763 -21.861 -17.515 1.00 56.25 97 ASN A C 1
ATOM 798 O O . ASN A 1 97 ? 9.892 -21.893 -16.288 1.00 56.25 97 ASN A O 1
ATOM 802 N N . SER A 1 98 ? 10.363 -20.889 -18.218 1.00 59.00 98 SER A N 1
ATOM 803 C CA . SER A 1 98 ? 11.098 -19.805 -17.543 1.00 59.00 98 SER A CA 1
ATOM 804 C C . SER A 1 98 ? 10.141 -18.828 -16.841 1.00 59.00 98 SER A C 1
ATOM 806 O O . SER A 1 98 ? 9.458 -18.037 -17.491 1.00 59.00 98 SER A O 1
ATOM 808 N N . LEU A 1 99 ? 10.110 -18.853 -15.507 1.00 58.47 99 LEU A N 1
ATOM 809 C CA . LEU A 1 99 ? 9.369 -17.895 -14.684 1.00 58.47 99 LEU A CA 1
ATOM 810 C C . LEU A 1 99 ? 10.261 -16.684 -14.366 1.00 58.47 99 LEU A C 1
ATOM 812 O O . LEU A 1 99 ? 11.223 -16.794 -13.605 1.00 58.47 99 LEU A O 1
ATOM 816 N N . PHE A 1 100 ? 9.932 -15.515 -14.917 1.00 61.31 100 PHE A N 1
ATOM 817 C CA . PHE A 1 100 ? 10.567 -14.259 -14.517 1.00 61.31 100 PHE A CA 1
ATOM 818 C C . PHE A 1 100 ? 9.946 -13.766 -13.207 1.00 61.31 100 PHE A C 1
ATOM 820 O O . PHE A 1 100 ? 8.810 -13.299 -13.189 1.00 61.31 100 PHE A O 1
ATOM 827 N N . ILE A 1 101 ? 10.693 -13.867 -12.106 1.00 64.12 101 ILE A N 1
ATOM 828 C CA . ILE A 1 101 ? 10.303 -13.300 -10.811 1.00 64.12 101 ILE A CA 1
ATOM 829 C C . ILE A 1 101 ? 11.100 -12.013 -10.589 1.00 64.12 101 ILE A C 1
ATOM 831 O O . ILE A 1 101 ? 12.302 -12.064 -10.330 1.00 64.12 101 ILE A O 1
ATOM 835 N N . ASP A 1 102 ? 10.431 -10.862 -10.636 1.00 66.88 102 ASP A N 1
ATOM 836 C CA . ASP A 1 102 ? 10.997 -9.602 -10.142 1.00 66.88 102 ASP A CA 1
ATOM 837 C C . ASP A 1 102 ? 10.798 -9.532 -8.620 1.00 66.88 102 ASP A C 1
ATOM 839 O O . ASP A 1 102 ? 9.764 -9.083 -8.117 1.00 66.88 102 ASP A O 1
ATOM 843 N N . LYS A 1 103 ? 11.774 -10.054 -7.867 1.00 72.69 103 LYS A N 1
ATOM 844 C CA . LYS A 1 103 ? 11.778 -9.954 -6.405 1.00 72.69 103 LYS A CA 1
ATOM 845 C C . LYS A 1 103 ? 12.390 -8.620 -5.999 1.00 72.69 103 LYS A C 1
ATOM 847 O O . LYS A 1 103 ? 13.605 -8.502 -5.853 1.00 72.69 103 LYS A O 1
ATOM 852 N N . ARG A 1 104 ? 11.536 -7.638 -5.730 1.00 70.56 104 ARG A N 1
ATOM 853 C CA . ARG A 1 104 ? 11.964 -6.380 -5.112 1.00 70.56 104 ARG A CA 1
ATOM 854 C C . ARG A 1 104 ? 12.033 -6.546 -3.605 1.00 70.56 104 ARG A C 1
ATOM 856 O O . ARG A 1 104 ? 11.045 -6.901 -2.966 1.00 70.56 104 ARG A O 1
ATOM 863 N N . SER A 1 105 ? 13.206 -6.294 -3.043 1.00 68.94 105 SER A N 1
ATOM 864 C CA . SER A 1 105 ? 13.381 -6.097 -1.609 1.00 68.94 105 SER A CA 1
ATOM 865 C C . SER A 1 105 ? 13.448 -4.605 -1.330 1.00 68.94 105 SER A C 1
ATOM 867 O O . SER A 1 105 ? 14.216 -3.885 -1.966 1.00 68.94 105 SER A O 1
ATOM 869 N N . TYR A 1 106 ? 12.648 -4.157 -0.375 1.00 70.94 106 TYR A N 1
ATOM 870 C CA . TYR A 1 106 ? 12.769 -2.830 0.204 1.00 70.94 106 TYR A CA 1
ATOM 871 C C . TYR A 1 106 ? 13.500 -2.982 1.532 1.00 70.94 106 TYR A C 1
ATOM 873 O O . TYR A 1 106 ? 13.235 -3.939 2.263 1.00 70.94 106 TYR A O 1
ATOM 881 N N . ASP A 1 107 ? 14.416 -2.064 1.833 1.00 73.31 107 ASP A N 1
ATOM 882 C CA . ASP A 1 107 ? 14.993 -2.013 3.170 1.00 73.31 107 ASP A CA 1
ATOM 883 C C . ASP A 1 107 ? 13.883 -1.671 4.165 1.00 73.31 107 ASP A C 1
ATOM 885 O O . ASP A 1 107 ? 12.934 -0.952 3.842 1.00 73.31 107 ASP A O 1
ATOM 889 N N . ASN A 1 108 ? 14.003 -2.151 5.397 1.00 70.31 108 ASN A N 1
ATOM 890 C CA . ASN A 1 108 ? 13.062 -1.805 6.455 1.00 70.31 108 ASN A CA 1
ATOM 891 C C . ASN A 1 108 ? 13.402 -0.394 6.975 1.00 70.31 108 ASN A C 1
ATOM 893 O O . ASN A 1 108 ? 13.922 -0.244 8.076 1.00 70.31 108 ASN A O 1
ATOM 897 N N . THR A 1 109 ? 13.166 0.639 6.152 1.00 77.50 109 THR A N 1
ATOM 898 C CA . THR A 1 109 ? 13.351 2.073 6.466 1.00 77.50 109 THR A CA 1
ATOM 899 C C . THR A 1 109 ? 12.104 2.884 6.104 1.00 77.50 109 THR A C 1
ATOM 901 O O . THR A 1 109 ? 11.227 2.415 5.371 1.00 77.50 109 THR A O 1
ATOM 904 N N . PHE A 1 110 ? 11.968 4.093 6.651 1.00 81.25 110 PHE A N 1
ATOM 905 C CA . PHE A 1 110 ? 10.826 4.959 6.341 1.00 81.25 110 PHE A CA 1
ATOM 906 C C . PHE A 1 110 ? 10.869 5.435 4.880 1.00 81.25 110 PHE A C 1
ATOM 908 O O . PHE A 1 110 ? 9.856 5.438 4.181 1.00 81.25 110 PHE A O 1
ATOM 915 N N . GLU A 1 111 ? 12.065 5.756 4.391 1.00 85.31 111 GLU A N 1
ATOM 916 C CA . GLU A 1 111 ? 12.348 6.151 3.011 1.00 85.31 111 GLU A CA 1
ATOM 917 C C . GLU A 1 111 ? 11.972 5.042 2.026 1.00 85.31 111 GLU A C 1
ATOM 919 O O . GLU A 1 111 ? 11.376 5.311 0.982 1.00 85.31 111 GLU A O 1
ATOM 924 N N . SER A 1 112 ? 12.263 3.788 2.372 1.00 84.38 112 SER A N 1
ATOM 925 C CA . SER A 1 112 ? 11.896 2.627 1.563 1.00 84.38 112 SER A CA 1
ATOM 926 C C . SER A 1 112 ? 10.388 2.401 1.514 1.00 84.38 112 SER A C 1
ATOM 928 O O . SER A 1 112 ? 9.864 2.076 0.449 1.00 84.38 112 SER A O 1
ATOM 930 N N . LEU A 1 113 ? 9.663 2.647 2.611 1.00 84.81 113 LEU A N 1
ATOM 931 C CA . LEU A 1 113 ? 8.198 2.594 2.611 1.00 84.81 113 LEU A CA 1
ATOM 932 C C . LEU A 1 113 ? 7.588 3.697 1.730 1.00 84.81 113 LEU A C 1
ATOM 934 O O . LEU A 1 113 ? 6.642 3.442 0.983 1.00 84.81 113 LEU A O 1
ATOM 938 N N . ILE A 1 114 ? 8.147 4.912 1.763 1.00 89.94 114 ILE A N 1
ATOM 939 C CA . ILE A 1 114 ? 7.756 5.983 0.832 1.00 89.94 114 ILE A CA 1
ATOM 940 C C . ILE A 1 114 ? 8.031 5.552 -0.610 1.00 89.94 114 ILE A C 1
ATOM 942 O O . ILE A 1 114 ? 7.161 5.684 -1.471 1.00 89.94 114 ILE A O 1
ATOM 946 N N . LYS A 1 115 ? 9.224 5.010 -0.880 1.00 90.50 115 LYS A N 1
ATOM 947 C CA . LYS A 1 115 ? 9.612 4.524 -2.208 1.00 90.50 115 LYS A CA 1
ATOM 948 C C . LYS A 1 115 ? 8.656 3.441 -2.709 1.00 90.50 115 LYS A C 1
ATOM 950 O O . LYS A 1 115 ? 8.233 3.516 -3.858 1.00 90.50 115 LYS A O 1
ATOM 955 N N . PHE A 1 116 ? 8.257 2.504 -1.848 1.00 88.25 116 PHE A N 1
ATOM 956 C CA . PHE A 1 116 ? 7.258 1.482 -2.156 1.00 88.25 116 PHE A CA 1
ATOM 957 C C . PHE A 1 116 ? 5.939 2.105 -2.636 1.00 88.25 116 PHE A C 1
ATOM 959 O O . PHE A 1 116 ? 5.479 1.791 -3.735 1.00 88.25 116 PHE A O 1
ATOM 966 N N . TYR A 1 117 ? 5.353 3.033 -1.868 1.00 89.50 117 TYR A N 1
ATOM 967 C CA . TYR A 1 117 ? 4.093 3.681 -2.260 1.00 89.50 117 TYR A CA 1
ATOM 968 C C . TYR A 1 117 ? 4.236 4.558 -3.503 1.00 89.50 117 TYR A C 1
ATOM 970 O O . TYR A 1 117 ? 3.316 4.600 -4.320 1.00 89.50 117 TYR A O 1
ATOM 978 N N . LYS A 1 118 ? 5.382 5.218 -3.688 1.00 92.31 118 LYS A N 1
ATOM 979 C CA . LYS A 1 118 ? 5.675 6.007 -4.889 1.00 92.31 118 LYS A CA 1
ATOM 980 C C . LYS A 1 118 ? 5.727 5.129 -6.137 1.00 92.31 118 LYS A C 1
ATOM 982 O O . LYS A 1 118 ? 5.095 5.437 -7.144 1.00 92.31 118 LYS A O 1
ATOM 987 N N . GLU A 1 119 ? 6.441 4.010 -6.070 1.00 90.06 119 GLU A N 1
ATOM 988 C CA . GLU A 1 119 ? 6.518 3.047 -7.169 1.00 90.06 119 GLU A CA 1
ATOM 989 C C . GLU A 1 119 ? 5.141 2.450 -7.479 1.00 90.06 119 GLU A C 1
ATOM 991 O O . GLU A 1 119 ? 4.714 2.470 -8.633 1.00 90.06 119 GLU A O 1
ATOM 996 N N . TYR A 1 120 ? 4.396 2.009 -6.462 1.00 87.12 120 TYR A N 1
ATOM 997 C CA . TYR A 1 120 ? 3.027 1.507 -6.632 1.00 87.12 120 TYR A CA 1
ATOM 998 C C . TYR A 1 120 ? 2.075 2.562 -7.205 1.00 87.12 120 TYR A C 1
ATOM 1000 O O . TYR A 1 120 ? 1.237 2.247 -8.052 1.00 87.12 120 TYR A O 1
ATOM 1008 N N . SER A 1 121 ? 2.212 3.826 -6.805 1.00 89.69 121 SER A N 1
ATOM 1009 C CA . SER A 1 121 ? 1.457 4.937 -7.394 1.00 89.69 121 SER A CA 1
ATOM 1010 C C . SER A 1 121 ? 1.761 5.089 -8.883 1.00 89.69 121 SER A C 1
ATOM 1012 O O . SER A 1 121 ? 0.836 5.213 -9.680 1.00 89.69 121 SER A O 1
ATOM 1014 N N . CYS A 1 122 ? 3.030 5.006 -9.287 1.00 89.75 122 CYS A N 1
ATOM 1015 C CA . CYS A 1 122 ? 3.413 5.047 -10.699 1.00 89.75 122 CYS A CA 1
ATOM 1016 C C . CYS A 1 122 ? 2.854 3.853 -11.491 1.00 89.75 122 CYS A C 1
ATOM 1018 O O . CYS A 1 122 ? 2.333 4.044 -12.592 1.00 89.75 122 CYS A O 1
ATOM 1020 N N . TYR A 1 123 ? 2.921 2.632 -10.944 1.00 85.25 123 TYR A N 1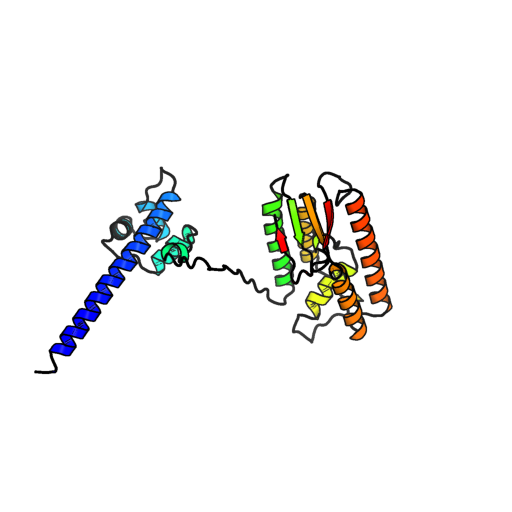
ATOM 1021 C CA . TYR A 1 123 ? 2.362 1.444 -11.604 1.00 85.25 123 TYR A CA 1
ATOM 1022 C C . TYR A 1 123 ? 0.852 1.544 -11.772 1.00 85.25 123 TYR A C 1
ATOM 1024 O O . TYR A 1 123 ? 0.336 1.313 -12.863 1.00 85.25 123 TYR A O 1
ATOM 1032 N N . THR A 1 124 ? 0.155 1.943 -10.712 1.00 86.31 124 THR A N 1
ATOM 1033 C CA . THR A 1 124 ? -1.302 2.095 -10.739 1.00 86.31 124 THR A CA 1
ATOM 1034 C C . THR A 1 124 ? -1.734 3.179 -11.701 1.00 86.31 124 THR A C 1
ATOM 1036 O O . THR A 1 124 ? -2.649 2.963 -12.485 1.00 86.31 124 THR A O 1
ATOM 1039 N N . GLN A 1 125 ? -1.014 4.299 -11.745 1.00 89.69 125 GLN A N 1
ATOM 1040 C CA . GLN A 1 125 ? -1.262 5.346 -12.725 1.00 89.69 125 GLN A CA 1
ATOM 1041 C C . GLN A 1 125 ? -1.112 4.839 -14.161 1.00 89.69 125 GLN A C 1
ATOM 1043 O O . GLN A 1 125 ? -1.852 5.284 -15.030 1.00 89.69 125 GLN A O 1
ATOM 1048 N N . TYR A 1 126 ? -0.159 3.944 -14.443 1.00 86.56 126 TYR A N 1
ATOM 1049 C CA . TYR A 1 126 ? 0.057 3.441 -15.799 1.00 86.56 126 TYR A CA 1
ATOM 1050 C C . TYR A 1 126 ? -1.168 2.695 -16.335 1.00 86.56 126 TYR A C 1
ATOM 1052 O O . TYR A 1 126 ? -1.636 3.026 -17.424 1.00 86.56 126 TYR A O 1
ATOM 1060 N N . PHE A 1 127 ? -1.713 1.741 -15.573 1.00 81.25 127 PHE A N 1
ATOM 1061 C CA . PHE A 1 127 ? -2.867 0.970 -16.038 1.00 81.25 127 PHE A CA 1
ATOM 1062 C C . PHE A 1 127 ? -4.188 1.743 -15.924 1.00 81.25 127 PHE A C 1
ATOM 1064 O O . PHE A 1 127 ? -5.098 1.483 -16.702 1.00 81.25 127 PHE A O 1
ATOM 1071 N N . THR A 1 128 ? -4.306 2.745 -15.045 1.00 85.81 128 THR A N 1
ATOM 1072 C CA . THR A 1 128 ? -5.523 3.580 -14.943 1.00 85.81 128 THR A CA 1
ATOM 1073 C C . THR A 1 128 ? -5.552 4.788 -15.880 1.00 85.81 128 THR A C 1
ATOM 1075 O O . THR A 1 128 ? -6.480 5.593 -15.812 1.00 85.81 128 THR A O 1
ATOM 1078 N N . LYS A 1 129 ? -4.580 4.918 -16.796 1.00 85.12 129 LYS A N 1
ATOM 1079 C CA . LYS A 1 129 ? -4.643 5.899 -17.897 1.00 85.12 129 LYS A CA 1
ATOM 1080 C C . LYS A 1 129 ? -5.807 5.638 -18.850 1.00 85.12 129 LYS A C 1
ATOM 1082 O O . LYS A 1 129 ? -6.353 6.587 -19.403 1.00 85.12 129 LYS A O 1
ATOM 1087 N N . ASN A 1 130 ? -6.163 4.373 -19.054 1.00 82.81 130 ASN A N 1
ATOM 1088 C CA . ASN A 1 130 ? -7.284 4.010 -19.908 1.00 82.81 130 ASN A CA 1
ATOM 1089 C C . ASN A 1 130 ? -8.579 4.090 -19.095 1.00 82.81 130 ASN A C 1
ATOM 1091 O O . ASN A 1 130 ? -8.683 3.511 -18.014 1.00 82.81 130 ASN A O 1
ATOM 1095 N N . HIS A 1 131 ? -9.583 4.793 -19.622 1.00 76.75 131 HIS A N 1
ATOM 1096 C CA . HIS A 1 131 ? -10.845 4.996 -18.908 1.00 76.75 131 HIS A CA 1
ATOM 1097 C C . HIS A 1 131 ? -11.628 3.690 -18.677 1.00 76.75 131 HIS A C 1
ATOM 1099 O O . HIS A 1 131 ? -12.406 3.628 -17.726 1.00 76.75 131 HIS A O 1
ATOM 1105 N N . ASP A 1 132 ? -11.383 2.647 -19.467 1.00 85.75 132 ASP A N 1
ATOM 1106 C CA . ASP A 1 132 ? -12.116 1.377 -19.386 1.00 85.75 132 ASP A CA 1
ATOM 1107 C C . ASP A 1 132 ? -11.395 0.287 -18.580 1.00 85.75 132 ASP A C 1
ATOM 1109 O O . ASP A 1 132 ? -11.874 -0.846 -18.502 1.00 85.75 132 ASP A O 1
ATOM 1113 N N . THR A 1 133 ? -10.263 0.610 -17.944 1.00 90.69 133 THR A N 1
ATOM 1114 C CA . THR A 1 133 ? -9.513 -0.367 -17.146 1.00 90.69 133 THR A CA 1
ATOM 1115 C C . THR A 1 133 ? -10.381 -0.945 -16.034 1.00 90.69 133 THR A C 1
ATOM 1117 O O . THR A 1 133 ? -11.041 -0.214 -15.284 1.00 90.69 133 THR A O 1
ATOM 1120 N N . THR A 1 134 ? -10.353 -2.273 -15.923 1.00 92.38 134 THR A N 1
ATOM 1121 C CA . THR A 1 134 ? -11.030 -3.024 -14.869 1.00 92.38 134 THR A CA 1
ATOM 1122 C C . THR A 1 134 ? -9.998 -3.781 -14.057 1.00 92.38 134 THR A C 1
ATOM 1124 O O . THR A 1 134 ? -9.316 -4.654 -14.573 1.00 92.38 134 THR A O 1
ATOM 1127 N N . ILE A 1 135 ? -9.907 -3.452 -12.775 1.00 92.69 135 ILE A N 1
ATOM 1128 C CA . ILE A 1 135 ? -9.020 -4.105 -11.824 1.00 92.69 135 ILE A CA 1
ATOM 1129 C C . ILE A 1 135 ? -9.812 -5.204 -11.127 1.00 92.69 135 ILE A C 1
ATOM 1131 O O . ILE A 1 135 ? -10.826 -4.924 -10.488 1.00 92.69 135 ILE A O 1
ATOM 1135 N N . ILE A 1 136 ? -9.342 -6.443 -11.213 1.00 93.94 136 ILE A N 1
ATOM 1136 C CA . ILE A 1 136 ? -9.875 -7.567 -10.444 1.00 93.94 136 ILE A CA 1
ATOM 1137 C C . ILE A 1 136 ? -8.877 -7.875 -9.331 1.00 93.94 136 ILE A C 1
ATOM 1139 O O . ILE A 1 136 ? -7.746 -8.282 -9.599 1.00 93.94 136 ILE A O 1
ATOM 1143 N N . TYR A 1 137 ? -9.286 -7.663 -8.084 1.00 93.19 137 TYR A N 1
ATOM 1144 C CA . TYR A 1 137 ? -8.435 -7.802 -6.909 1.00 93.19 137 TY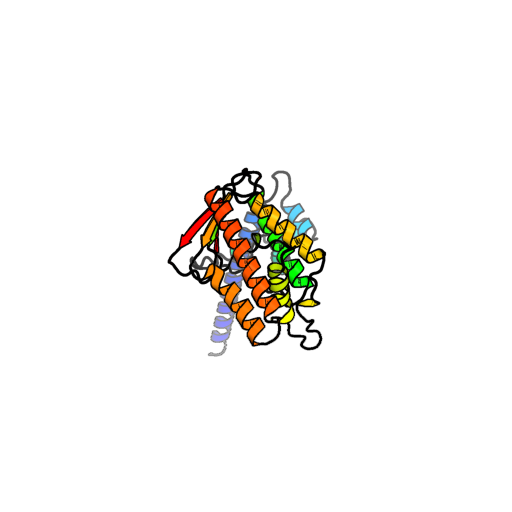R A CA 1
ATOM 1145 C C . TYR A 1 137 ? -8.887 -9.003 -6.075 1.00 93.19 137 TYR A C 1
ATOM 1147 O O . TYR A 1 137 ? -9.887 -8.942 -5.363 1.00 93.19 137 TYR A O 1
ATOM 1155 N N . SER A 1 138 ? -8.115 -10.088 -6.116 1.00 93.38 138 SER A N 1
ATOM 1156 C CA . SER A 1 138 ? -8.261 -11.213 -5.189 1.00 93.38 138 SER A CA 1
ATOM 1157 C C . SER A 1 138 ? -7.530 -10.897 -3.885 1.00 93.38 138 SER A C 1
ATOM 1159 O O . SER A 1 138 ? -6.296 -10.818 -3.860 1.00 93.38 138 SER A O 1
ATOM 1161 N N . ALA A 1 139 ? -8.292 -10.620 -2.828 1.00 92.25 139 ALA A N 1
ATOM 1162 C CA . ALA A 1 139 ? -7.823 -9.919 -1.639 1.00 92.25 139 ALA A CA 1
ATOM 1163 C C . ALA A 1 139 ? -7.643 -10.858 -0.438 1.00 92.25 139 ALA A C 1
ATOM 1165 O O . ALA A 1 139 ? -8.609 -11.250 0.217 1.00 92.25 139 ALA A O 1
ATOM 1166 N N . LYS A 1 140 ? -6.383 -11.147 -0.093 1.00 90.31 140 LYS A N 1
ATOM 1167 C CA . LYS A 1 140 ? -6.025 -11.867 1.144 1.00 90.31 140 LYS A CA 1
ATOM 1168 C C . LYS A 1 140 ? -6.299 -11.042 2.407 1.00 90.31 140 LYS A C 1
ATOM 1170 O O . LYS A 1 140 ? -6.625 -11.574 3.457 1.00 90.31 140 LYS A O 1
ATOM 1175 N N . ASP A 1 141 ? -6.121 -9.734 2.292 1.00 91.88 141 ASP A N 1
ATOM 1176 C CA . ASP A 1 141 ? -6.358 -8.716 3.315 1.00 91.88 141 ASP A CA 1
ATOM 1177 C C . ASP A 1 141 ? -7.179 -7.594 2.675 1.00 91.88 141 ASP A C 1
ATOM 1179 O O . ASP A 1 141 ? -7.169 -7.457 1.450 1.00 91.88 141 ASP A O 1
ATOM 1183 N N . ILE A 1 142 ? -7.839 -6.754 3.473 1.00 93.88 142 ILE A N 1
ATOM 1184 C CA . ILE A 1 142 ? -8.562 -5.584 2.949 1.00 93.88 142 ILE A CA 1
ATOM 1185 C C . ILE A 1 142 ? -7.625 -4.764 2.031 1.00 93.88 142 ILE A C 1
ATOM 1187 O O . ILE A 1 142 ? -6.556 -4.328 2.485 1.00 93.88 142 ILE A O 1
ATOM 1191 N N . PRO A 1 143 ? -7.990 -4.536 0.752 1.00 93.12 143 PRO A N 1
ATOM 1192 C CA . PRO A 1 143 ? -7.126 -3.835 -0.189 1.00 93.12 143 PRO A CA 1
ATOM 1193 C C . PRO A 1 143 ? -6.720 -2.438 0.281 1.00 93.12 143 PRO A C 1
ATOM 1195 O O . PRO A 1 143 ? -7.520 -1.667 0.815 1.00 93.12 143 PRO A O 1
ATOM 1198 N N . LEU A 1 144 ? -5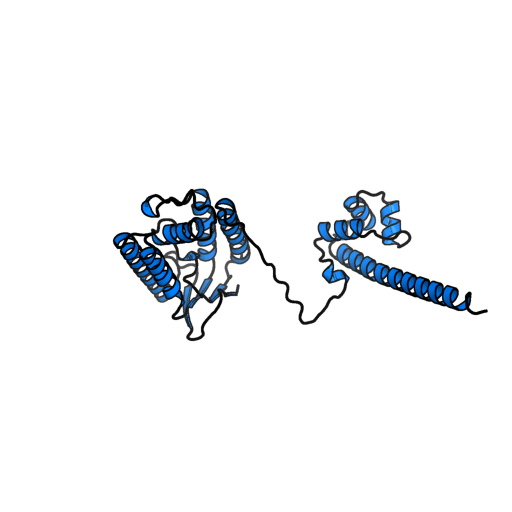.453 -2.083 0.036 1.00 90.94 144 LEU A N 1
ATOM 1199 C CA . LEU A 1 144 ? -4.836 -0.880 0.607 1.00 90.94 144 LEU A CA 1
ATOM 1200 C C . LEU A 1 144 ? -5.566 0.423 0.265 1.00 90.94 144 LEU A C 1
ATOM 1202 O O . LEU A 1 144 ? -5.531 1.377 1.044 1.00 90.94 144 LEU A O 1
ATOM 1206 N N . TYR A 1 145 ? -6.216 0.469 -0.897 1.00 92.38 145 TYR A N 1
ATOM 1207 C CA . TYR A 1 145 ? -6.884 1.664 -1.390 1.00 92.38 145 TYR A CA 1
ATOM 1208 C C . TYR A 1 145 ? -8.173 1.999 -0.611 1.00 92.38 145 TYR A C 1
ATOM 1210 O O . TYR A 1 145 ? -8.670 3.121 -0.717 1.00 92.38 145 TYR A O 1
ATOM 1218 N N . HIS A 1 146 ? -8.673 1.094 0.242 1.00 93.75 146 HIS A N 1
ATOM 1219 C CA . HIS A 1 146 ? -9.801 1.367 1.140 1.00 93.75 146 HIS A CA 1
ATOM 1220 C C . HIS A 1 146 ? -9.396 2.221 2.362 1.00 93.75 146 HIS A C 1
ATOM 1222 O O . HIS A 1 146 ? -10.180 3.054 2.822 1.00 93.75 146 HIS A O 1
ATOM 1228 N N . PHE A 1 147 ? -8.143 2.158 2.835 1.00 92.56 147 PHE A N 1
ATOM 1229 C CA . PHE A 1 147 ? -7.684 2.810 4.084 1.00 92.56 147 PHE A CA 1
ATOM 1230 C C . PHE A 1 147 ? -7.363 4.302 3.956 1.00 92.56 147 PHE A C 1
ATOM 1232 O O . PHE A 1 147 ? -6.375 4.666 3.309 1.00 92.56 147 PHE A O 1
ATOM 1239 N N . LYS A 1 148 ? -8.204 5.196 4.496 1.00 92.50 148 LYS A N 1
ATOM 1240 C CA . LYS A 1 148 ? -7.998 6.650 4.340 1.00 92.50 148 LYS A CA 1
ATOM 1241 C C . LYS A 1 148 ? -6.846 7.114 5.227 1.00 92.50 148 LYS A C 1
ATOM 1243 O O . LYS A 1 148 ? -6.720 6.651 6.355 1.00 92.50 148 LYS A O 1
ATOM 1248 N N . THR A 1 149 ? -6.017 8.044 4.754 1.00 93.69 149 THR A N 1
ATOM 1249 C CA . THR A 1 149 ? -4.809 8.469 5.490 1.00 93.69 149 THR A CA 1
ATOM 1250 C C . THR A 1 149 ? -5.105 9.244 6.776 1.00 93.69 149 THR A C 1
ATOM 1252 O O . THR A 1 149 ? -4.209 9.453 7.586 1.00 93.69 149 THR A O 1
ATOM 1255 N N . ASN A 1 150 ? -6.348 9.685 6.975 1.00 91.38 150 ASN A N 1
ATOM 1256 C CA . ASN A 1 150 ? -6.812 10.316 8.209 1.00 91.38 150 ASN A CA 1
ATOM 1257 C C . ASN A 1 150 ? -7.405 9.321 9.225 1.00 91.38 150 ASN A C 1
ATOM 1259 O O . ASN A 1 150 ? -7.769 9.744 10.318 1.00 91.38 150 ASN A O 1
ATOM 1263 N N . ASN A 1 151 ? -7.492 8.031 8.885 1.00 93.12 151 ASN A N 1
ATOM 1264 C CA . ASN A 1 151 ? -8.021 6.998 9.772 1.00 93.12 151 ASN A CA 1
ATOM 1265 C C . ASN A 1 151 ? -6.966 6.524 10.787 1.00 93.12 151 ASN A C 1
ATOM 1267 O O . ASN A 1 151 ? -5.781 6.377 10.456 1.00 93.12 151 ASN A O 1
ATOM 1271 N N . LEU A 1 152 ? -7.403 6.196 12.005 1.00 94.50 152 LEU A N 1
ATOM 1272 C CA . LEU A 1 152 ? -6.544 5.668 13.075 1.00 94.50 152 LEU A CA 1
ATOM 1273 C C . LEU A 1 152 ? -5.937 4.307 12.690 1.00 94.50 152 LEU A C 1
ATOM 1275 O O . LEU A 1 152 ? -4.764 4.046 12.952 1.00 94.50 152 LEU A O 1
ATOM 1279 N N . TYR A 1 153 ? -6.695 3.469 11.993 1.00 95.50 153 TYR A N 1
ATOM 1280 C CA . TYR A 1 153 ? -6.316 2.145 11.534 1.00 95.50 153 TYR A CA 1
ATOM 1281 C C . TYR A 1 153 ? -5.267 2.218 10.428 1.00 95.50 153 TYR A C 1
ATOM 1283 O O . TYR A 1 153 ? -4.329 1.423 10.409 1.00 95.50 153 TYR A O 1
ATOM 1291 N N . TRP A 1 154 ? -5.342 3.219 9.543 1.00 94.81 154 TRP A N 1
ATOM 1292 C CA . TRP A 1 154 ? -4.262 3.459 8.587 1.00 94.81 154 TRP A CA 1
ATOM 1293 C C . TRP A 1 154 ? -2.966 3.835 9.315 1.00 94.81 154 TRP A C 1
ATOM 1295 O O . TRP A 1 154 ? -1.926 3.225 9.058 1.00 94.81 154 TRP A O 1
ATOM 1305 N N . LYS A 1 155 ? -3.036 4.761 10.284 1.00 94.12 155 LYS A N 1
ATOM 1306 C CA . LYS A 1 155 ? -1.893 5.107 11.147 1.00 94.12 155 LYS A CA 1
ATOM 1307 C C . LYS A 1 155 ? -1.337 3.859 11.848 1.00 94.12 155 LYS A C 1
ATOM 1309 O O . LYS A 1 155 ? -0.121 3.682 11.869 1.00 94.12 155 LYS A O 1
ATOM 1314 N N . PHE A 1 156 ? -2.199 2.986 12.373 1.00 94.06 156 PHE A N 1
ATOM 1315 C CA . PHE A 1 156 ? -1.812 1.713 12.990 1.00 94.06 156 PHE A CA 1
ATOM 1316 C C . PHE A 1 156 ? -1.079 0.797 12.014 1.00 94.06 156 PHE A C 1
ATOM 1318 O O . PHE A 1 156 ? -0.003 0.309 12.338 1.00 94.06 156 PHE A O 1
ATOM 1325 N N . ARG A 1 157 ? -1.566 0.627 10.784 1.00 91.62 157 ARG A N 1
ATOM 1326 C CA . ARG A 1 157 ? -0.872 -0.204 9.789 1.00 91.62 157 ARG A CA 1
ATOM 1327 C C . ARG A 1 157 ? 0.532 0.305 9.462 1.00 91.62 157 ARG A C 1
ATOM 1329 O O . ARG A 1 157 ? 1.456 -0.500 9.345 1.00 91.62 157 ARG A O 1
ATOM 1336 N N . ILE A 1 158 ? 0.711 1.623 9.341 1.00 90.06 158 ILE A N 1
ATOM 1337 C CA . ILE A 1 158 ? 2.043 2.215 9.149 1.00 90.06 158 ILE A CA 1
ATOM 1338 C C . ILE A 1 158 ? 2.904 2.005 10.403 1.00 90.06 158 ILE A C 1
ATOM 1340 O O . ILE A 1 158 ? 4.060 1.611 10.282 1.00 90.06 158 ILE A O 1
ATOM 1344 N N . TYR A 1 159 ? 2.340 2.194 11.599 1.00 88.94 159 TYR A N 1
ATOM 1345 C CA . TYR A 1 159 ? 3.029 1.948 12.867 1.00 88.94 159 TYR A CA 1
ATOM 1346 C C . TYR A 1 159 ? 3.559 0.515 12.974 1.00 88.94 159 TYR A C 1
ATOM 1348 O O . TYR A 1 159 ? 4.732 0.325 13.292 1.00 88.94 159 TYR A O 1
ATOM 1356 N N . VAL A 1 160 ? 2.712 -0.478 12.682 1.00 87.44 160 VAL A N 1
ATOM 1357 C CA . VAL A 1 160 ? 3.068 -1.902 12.705 1.00 87.44 160 VAL A CA 1
ATOM 1358 C C . VAL A 1 160 ? 4.197 -2.187 11.725 1.00 87.44 160 VAL A C 1
ATOM 1360 O O . VAL A 1 160 ? 5.173 -2.836 12.102 1.00 87.44 160 VAL A O 1
ATOM 1363 N N . HIS A 1 161 ? 4.089 -1.675 10.493 1.00 83.12 161 HIS A N 1
ATOM 1364 C CA . HIS A 1 161 ? 5.136 -1.843 9.493 1.00 83.12 161 HIS A CA 1
ATOM 1365 C C . HIS A 1 161 ? 6.460 -1.299 10.034 1.00 83.12 161 HIS A C 1
ATOM 1367 O O . HIS A 1 161 ? 7.404 -2.071 10.124 1.00 83.12 161 HIS A O 1
ATOM 1373 N N . LEU A 1 162 ? 6.482 -0.043 10.498 1.00 79.31 162 LEU A N 1
ATOM 1374 C CA . LEU A 1 162 ? 7.681 0.690 10.923 1.00 79.31 162 LEU A CA 1
ATOM 1375 C C . LEU A 1 162 ? 8.295 0.280 12.268 1.00 79.31 162 LEU A C 1
ATOM 1377 O O . LEU A 1 162 ? 9.475 0.521 12.474 1.00 79.31 162 LEU A O 1
ATOM 1381 N N . ASN A 1 163 ? 7.534 -0.273 13.214 1.00 72.62 163 ASN A N 1
ATOM 1382 C CA . ASN A 1 163 ? 8.050 -0.554 14.567 1.00 72.62 163 ASN A CA 1
ATOM 1383 C C . ASN A 1 163 ? 8.269 -2.042 14.848 1.00 72.62 163 ASN A C 1
ATOM 1385 O O . ASN A 1 163 ? 8.925 -2.383 15.836 1.00 72.62 163 ASN A O 1
ATOM 1389 N N . PHE A 1 164 ? 7.718 -2.933 14.019 1.00 66.50 164 PHE A N 1
ATOM 1390 C CA . PHE A 1 164 ? 7.794 -4.376 14.252 1.00 66.50 164 PHE A CA 1
ATOM 1391 C C . PHE A 1 164 ? 8.637 -5.121 13.213 1.00 66.50 164 PHE A C 1
ATOM 1393 O O . PHE A 1 164 ? 9.337 -6.059 13.577 1.00 66.50 164 PHE A O 1
ATOM 1400 N N . LEU A 1 165 ? 8.646 -4.686 11.947 1.00 61.44 165 LEU A N 1
ATOM 1401 C CA . LEU A 1 165 ? 9.564 -5.238 10.935 1.00 61.44 165 LEU A CA 1
ATOM 1402 C C . LEU A 1 165 ? 10.979 -4.628 11.020 1.00 61.44 165 LEU A C 1
ATOM 1404 O O . LEU A 1 165 ? 11.881 -5.046 10.296 1.00 61.44 165 LEU A O 1
ATOM 1408 N N . TYR A 1 166 ? 11.174 -3.634 11.890 1.00 61.84 166 TYR A N 1
ATOM 1409 C CA . TYR A 1 166 ? 12.362 -2.787 11.939 1.00 61.84 166 TYR A CA 1
ATOM 1410 C C . TYR A 1 166 ? 13.236 -3.186 13.130 1.00 61.84 166 TYR A C 1
ATOM 1412 O O . TYR A 1 166 ? 12.752 -3.386 14.245 1.00 61.84 166 TYR A O 1
ATOM 1420 N N . SER A 1 167 ? 14.537 -3.317 12.873 1.00 49.16 167 SER A N 1
ATOM 1421 C CA . SER A 1 167 ? 15.535 -3.883 13.786 1.00 49.16 167 SER A CA 1
ATOM 1422 C C . SER A 1 167 ? 16.112 -2.896 14.799 1.00 49.16 167 SER A C 1
ATOM 1424 O O . SER A 1 167 ? 16.887 -3.314 15.657 1.00 49.16 167 SER A O 1
ATOM 1426 N N . ASP A 1 168 ? 15.759 -1.610 14.738 1.00 53.09 168 ASP A N 1
ATOM 1427 C CA . ASP A 1 168 ? 16.331 -0.625 15.655 1.00 53.09 168 ASP A CA 1
ATOM 1428 C C . ASP A 1 168 ? 15.493 -0.524 16.937 1.00 53.09 168 ASP A C 1
ATOM 1430 O O . ASP A 1 168 ? 14.552 0.262 17.070 1.00 53.09 168 ASP A O 1
ATOM 1434 N N . ALA A 1 169 ? 15.805 -1.406 17.889 1.00 51.72 169 ALA A N 1
ATOM 1435 C CA . ALA A 1 169 ? 15.101 -1.540 19.164 1.00 51.72 169 ALA A CA 1
ATOM 1436 C C . ALA A 1 169 ? 15.126 -0.262 20.027 1.00 51.72 169 ALA A C 1
ATOM 1438 O O . ALA A 1 169 ? 14.320 -0.142 20.949 1.00 51.72 169 ALA A O 1
ATOM 1439 N N . ASN A 1 170 ? 16.010 0.690 19.714 1.00 51.22 170 ASN A N 1
ATOM 1440 C CA . ASN A 1 170 ? 16.287 1.862 20.541 1.00 51.22 170 ASN A CA 1
ATOM 1441 C C . ASN A 1 170 ? 15.341 3.054 20.301 1.00 51.22 170 ASN A C 1
ATOM 1443 O O . ASN A 1 170 ? 15.353 3.985 21.097 1.00 51.22 170 ASN A O 1
ATOM 1447 N N . ASN A 1 171 ? 14.497 3.022 19.259 1.00 53.00 171 ASN A N 1
ATOM 1448 C CA . ASN A 1 171 ? 13.615 4.140 18.877 1.00 53.00 171 ASN A CA 1
ATOM 1449 C C . ASN A 1 171 ? 12.138 3.734 18.713 1.00 53.00 171 ASN A C 1
ATOM 1451 O O . ASN A 1 171 ? 11.413 4.277 17.876 1.00 53.00 171 ASN A O 1
ATOM 1455 N N . LYS A 1 172 ? 11.654 2.775 19.512 1.00 66.25 172 LYS A N 1
ATOM 1456 C CA . LYS A 1 172 ? 10.235 2.392 19.490 1.00 66.25 172 LYS A CA 1
ATOM 1457 C C . LYS A 1 172 ? 9.387 3.489 20.127 1.00 66.25 172 LYS A C 1
ATOM 1459 O O . LYS A 1 172 ? 9.317 3.619 21.345 1.00 66.25 172 LYS A O 1
ATOM 1464 N N . THR A 1 173 ? 8.743 4.288 19.284 1.00 76.50 173 THR A N 1
ATOM 1465 C CA . THR A 1 173 ? 7.755 5.275 19.730 1.00 76.50 173 THR A CA 1
ATOM 1466 C C . THR A 1 173 ? 6.470 4.542 20.122 1.00 76.50 173 THR A C 1
ATOM 1468 O O . THR A 1 173 ? 6.096 3.553 19.492 1.00 76.50 173 THR A O 1
ATOM 1471 N N . GLU A 1 174 ? 5.768 5.000 21.154 1.00 82.69 174 GLU A N 1
ATOM 1472 C CA . GLU A 1 174 ? 4.432 4.483 21.474 1.00 82.69 174 GLU A CA 1
ATOM 1473 C C . GLU A 1 174 ? 3.436 4.810 20.351 1.00 82.69 174 GLU A C 1
ATOM 1475 O O . GLU A 1 174 ? 3.509 5.881 19.739 1.00 82.69 174 GLU A O 1
ATOM 1480 N N . PHE A 1 175 ? 2.464 3.930 20.097 1.00 89.12 175 PHE A N 1
ATOM 1481 C CA . PHE A 1 175 ? 1.480 4.132 19.028 1.00 89.12 175 PHE A CA 1
ATOM 1482 C C . PHE A 1 175 ? 0.737 5.476 19.136 1.00 89.12 175 PHE A C 1
ATOM 1484 O O . PHE A 1 175 ? 0.591 6.197 18.139 1.00 89.12 175 PHE A O 1
ATOM 1491 N N . LYS A 1 176 ? 0.348 5.882 20.350 1.00 86.75 176 LYS A N 1
ATOM 1492 C CA . LYS A 1 176 ? -0.303 7.176 20.603 1.00 86.75 176 LYS A CA 1
ATOM 1493 C C . LYS A 1 176 ? 0.514 8.368 20.092 1.00 86.75 176 LYS A C 1
ATOM 1495 O O . LYS A 1 176 ? -0.033 9.261 19.444 1.00 86.75 176 LYS A O 1
ATOM 1500 N N . ASN A 1 177 ? 1.835 8.317 20.263 1.00 87.75 177 ASN A N 1
ATOM 1501 C CA . ASN A 1 177 ? 2.768 9.381 19.884 1.00 87.75 177 ASN A CA 1
ATOM 1502 C C . ASN A 1 177 ? 3.259 9.269 18.436 1.00 87.75 177 ASN A C 1
ATOM 1504 O O . ASN A 1 177 ? 3.791 10.233 17.886 1.00 87.75 177 ASN A O 1
ATOM 1508 N N . PHE A 1 178 ? 3.063 8.116 17.798 1.00 88.94 178 PHE A N 1
ATOM 1509 C CA . PHE A 1 178 ? 3.471 7.895 16.421 1.00 88.94 178 PHE A CA 1
ATOM 1510 C C . PHE A 1 178 ? 2.708 8.803 15.443 1.00 88.94 178 PHE A C 1
ATOM 1512 O O . PHE A 1 178 ? 1.481 8.931 15.503 1.00 88.94 178 PHE A O 1
ATOM 1519 N N . LYS A 1 179 ? 3.433 9.417 14.506 1.00 88.38 179 LYS A N 1
ATOM 1520 C CA . LYS A 1 179 ? 2.872 10.260 13.446 1.00 88.38 179 LYS A CA 1
ATOM 1521 C C . LYS A 1 179 ? 3.544 9.917 12.112 1.00 88.38 179 LYS A C 1
ATOM 1523 O O . LYS A 1 179 ? 4.746 10.139 11.983 1.00 88.38 179 LYS A O 1
ATOM 1528 N N . PRO A 1 180 ? 2.801 9.390 11.123 1.00 87.75 180 PRO A N 1
ATOM 1529 C CA . PRO A 1 180 ? 3.303 9.245 9.760 1.00 87.75 180 PRO A CA 1
ATOM 1530 C C . PRO A 1 180 ? 3.726 10.608 9.197 1.00 87.75 180 PRO A C 1
ATOM 1532 O O . PRO A 1 180 ? 3.054 11.608 9.455 1.00 87.75 180 PRO A O 1
ATOM 1535 N N . SER A 1 181 ? 4.816 10.667 8.425 1.00 89.00 181 SER A N 1
ATOM 1536 C CA . SER A 1 181 ? 5.213 11.930 7.785 1.00 89.00 181 SER A CA 1
ATOM 1537 C C . SER A 1 181 ? 4.218 12.356 6.695 1.00 89.00 181 SER A C 1
ATOM 1539 O O . SER A 1 181 ? 3.478 11.542 6.139 1.00 89.00 181 SER A O 1
ATOM 1541 N N . SER A 1 182 ? 4.210 13.642 6.347 1.00 91.75 182 SER A N 1
ATOM 1542 C CA . SER A 1 182 ? 3.387 14.155 5.245 1.00 91.75 182 SER A CA 1
ATOM 1543 C C . SER A 1 182 ? 3.728 13.508 3.898 1.00 91.75 182 SER A C 1
ATOM 1545 O O . SER A 1 182 ? 2.826 13.249 3.108 1.00 91.75 182 SER A O 1
ATOM 1547 N N . LEU A 1 183 ? 4.997 13.157 3.660 1.00 92.06 183 LEU A N 1
ATOM 1548 C CA . LEU A 1 183 ? 5.438 12.558 2.396 1.00 92.06 183 LEU A CA 1
ATOM 1549 C C . LEU A 1 183 ? 4.775 11.200 2.134 1.00 92.06 183 LEU A C 1
ATOM 1551 O O . LEU A 1 183 ? 4.327 10.936 1.021 1.00 92.06 183 LEU A O 1
ATOM 1555 N N . ILE A 1 184 ? 4.667 10.336 3.152 1.00 90.94 184 ILE A N 1
ATOM 1556 C CA . ILE A 1 184 ? 3.977 9.048 2.978 1.00 90.94 184 ILE A CA 1
ATOM 1557 C C . ILE A 1 184 ? 2.472 9.247 2.773 1.00 90.94 184 ILE A C 1
ATOM 1559 O O . ILE A 1 184 ? 1.866 8.530 1.981 1.00 90.94 184 ILE A O 1
ATOM 1563 N N . ILE A 1 185 ? 1.868 10.238 3.437 1.00 94.12 185 ILE A N 1
ATOM 1564 C CA . ILE A 1 185 ? 0.449 10.575 3.257 1.00 94.12 185 ILE A CA 1
ATOM 1565 C C . ILE A 1 185 ? 0.178 10.977 1.801 1.00 94.12 185 ILE A C 1
ATOM 1567 O O . ILE A 1 185 ? -0.785 10.497 1.202 1.00 94.12 185 ILE A O 1
ATOM 1571 N N . GLU A 1 186 ? 1.030 11.819 1.215 1.00 94.31 186 GLU A N 1
ATOM 1572 C CA . GLU A 1 186 ? 0.907 12.252 -0.179 1.00 94.31 186 GLU A CA 1
ATOM 1573 C C . GLU A 1 186 ? 0.975 11.078 -1.161 1.00 94.31 186 GLU A C 1
ATOM 1575 O O . GLU A 1 186 ? 0.099 10.945 -2.018 1.00 94.31 186 GLU A O 1
ATOM 1580 N N . GLU A 1 187 ? 1.972 10.199 -1.026 1.00 93.75 187 GLU A N 1
ATOM 1581 C CA . GLU A 1 187 ? 2.128 9.049 -1.926 1.00 93.75 187 GLU A CA 1
ATOM 1582 C C . GLU A 1 187 ? 0.987 8.033 -1.771 1.00 93.75 187 GLU A C 1
ATOM 1584 O O . GLU A 1 187 ? 0.472 7.527 -2.767 1.00 93.75 187 GLU A O 1
ATOM 1589 N N . VAL A 1 188 ? 0.498 7.788 -0.550 1.00 93.38 188 VAL A N 1
ATOM 1590 C CA . VAL A 1 188 ? -0.677 6.923 -0.340 1.00 93.38 188 VAL A CA 1
ATOM 1591 C C . VAL A 1 188 ? -1.935 7.524 -0.967 1.00 93.38 188 VAL A C 1
ATOM 1593 O O . VAL A 1 188 ? -2.725 6.802 -1.577 1.00 93.38 188 VAL A O 1
ATOM 1596 N N . ASN A 1 189 ? -2.137 8.837 -0.857 1.00 94.75 189 ASN A N 1
ATOM 1597 C CA . ASN A 1 189 ? -3.292 9.492 -1.468 1.00 94.75 189 ASN A CA 1
ATOM 1598 C C . ASN A 1 189 ? -3.230 9.458 -2.999 1.00 94.75 189 ASN A C 1
ATOM 1600 O O . ASN A 1 189 ? -4.255 9.210 -3.637 1.00 94.75 189 ASN A O 1
ATOM 1604 N N . LYS A 1 190 ? -2.041 9.612 -3.598 1.00 94.12 190 LYS A N 1
ATOM 1605 C CA . LYS A 1 190 ? -1.846 9.417 -5.046 1.00 94.12 190 LYS A CA 1
ATOM 1606 C C . LYS A 1 190 ? -2.221 7.996 -5.457 1.00 94.12 190 LYS A C 1
ATOM 1608 O O . LYS A 1 190 ? -3.065 7.837 -6.340 1.00 94.12 190 LYS A O 1
ATOM 1613 N N . PHE A 1 191 ? -1.678 6.990 -4.771 1.00 92.75 191 PHE A N 1
ATOM 1614 C CA . PHE A 1 191 ? -2.007 5.579 -4.981 1.00 92.75 191 PHE A CA 1
ATOM 1615 C C . PHE A 1 191 ? -3.522 5.334 -4.935 1.00 92.75 191 PHE A C 1
ATOM 1617 O O . PHE A 1 191 ? -4.090 4.797 -5.885 1.00 92.75 191 PHE A O 1
ATOM 1624 N N . ARG A 1 192 ? -4.197 5.790 -3.873 1.00 92.88 192 ARG A N 1
ATOM 1625 C CA . ARG A 1 192 ? -5.654 5.661 -3.715 1.00 92.88 192 ARG A CA 1
ATOM 1626 C C . ARG A 1 192 ? -6.423 6.312 -4.862 1.00 92.88 192 ARG A C 1
ATOM 1628 O O . ARG A 1 192 ? -7.303 5.686 -5.443 1.00 92.88 192 ARG A O 1
ATOM 1635 N N . SER A 1 193 ? -6.054 7.541 -5.222 1.00 92.19 193 SER A N 1
ATOM 1636 C CA . SER A 1 193 ? -6.736 8.303 -6.273 1.00 92.19 193 SER A CA 1
ATOM 1637 C C . SER A 1 193 ? -6.650 7.639 -7.649 1.00 92.19 193 SER A C 1
ATOM 1639 O O . SER A 1 193 ? -7.491 7.886 -8.507 1.00 92.19 193 SER A O 1
ATOM 1641 N N . ASN A 1 194 ? -5.643 6.792 -7.882 1.00 91.50 194 ASN A N 1
ATOM 1642 C CA . ASN A 1 194 ? -5.540 6.030 -9.121 1.00 91.50 194 ASN A CA 1
ATOM 1643 C C . ASN A 1 194 ? -6.574 4.906 -9.176 1.00 91.50 194 ASN A C 1
ATOM 1645 O O . ASN A 1 194 ? -7.192 4.739 -10.221 1.00 91.50 194 ASN A O 1
ATOM 1649 N N . PHE A 1 195 ? -6.809 4.189 -8.073 1.00 90.88 195 PHE A N 1
ATOM 1650 C CA . PHE A 1 195 ? -7.852 3.156 -8.007 1.00 90.88 195 PHE A CA 1
ATOM 1651 C C . PHE A 1 195 ? -9.247 3.741 -8.229 1.00 90.88 195 PHE A C 1
ATOM 1653 O O . PHE A 1 195 ? -10.050 3.159 -8.948 1.00 90.88 195 PHE A O 1
ATOM 1660 N N . GLU A 1 196 ? -9.501 4.945 -7.718 1.00 90.31 196 GLU A N 1
ATOM 1661 C CA . GLU A 1 196 ? -10.769 5.655 -7.919 1.00 90.31 196 GLU A CA 1
ATOM 1662 C C . GLU A 1 196 ? -11.073 5.995 -9.397 1.00 90.31 196 GLU A C 1
ATOM 1664 O O . GLU A 1 196 ? -12.203 6.357 -9.716 1.00 90.31 196 GLU A O 1
ATOM 1669 N N . LYS A 1 197 ? -10.096 5.860 -10.310 1.00 91.06 197 LYS A N 1
ATOM 1670 C CA . LYS A 1 197 ? -10.245 6.104 -11.759 1.00 91.06 197 LYS A CA 1
ATOM 1671 C C . LYS A 1 197 ? -10.534 4.841 -12.576 1.00 91.06 197 LYS A C 1
ATOM 1673 O O . LYS A 1 197 ? -10.736 4.948 -13.786 1.00 91.06 197 LYS A O 1
ATOM 1678 N N . ALA A 1 198 ? -10.556 3.662 -11.960 1.00 92.00 198 ALA A N 1
ATOM 1679 C CA . ALA A 1 198 ? -10.772 2.389 -12.643 1.00 92.00 198 ALA A CA 1
ATOM 1680 C C . ALA A 1 198 ? -12.042 1.696 -12.153 1.00 92.00 198 ALA A C 1
ATOM 1682 O O . ALA A 1 198 ? -12.480 1.907 -11.024 1.00 92.00 198 ALA A O 1
ATOM 1683 N N . ASN A 1 199 ? -12.616 0.839 -12.998 1.00 94.19 199 ASN A N 1
ATOM 1684 C CA . ASN A 1 199 ? -13.611 -0.113 -12.520 1.00 94.19 199 ASN A CA 1
ATOM 1685 C C . ASN A 1 199 ? -12.904 -1.132 -11.624 1.00 94.19 199 ASN A C 1
ATOM 1687 O O . ASN A 1 199 ? -11.795 -1.564 -11.935 1.00 94.19 199 ASN A O 1
ATOM 1691 N N . ILE A 1 200 ? -13.532 -1.521 -10.523 1.00 95.12 200 ILE A N 1
ATOM 1692 C CA . ILE A 1 200 ? -12.936 -2.415 -9.535 1.00 95.12 200 ILE A CA 1
ATOM 1693 C C . ILE A 1 200 ? -13.883 -3.575 -9.269 1.00 95.12 200 ILE A C 1
ATOM 1695 O O . ILE A 1 200 ? -15.084 -3.399 -9.073 1.00 95.12 200 ILE A O 1
ATOM 1699 N N . THR A 1 201 ? -13.321 -4.773 -9.253 1.00 96.38 201 THR A N 1
ATOM 1700 C CA . THR A 1 201 ? -13.973 -5.988 -8.788 1.00 96.38 201 THR A CA 1
ATOM 1701 C C . THR A 1 201 ? -13.114 -6.604 -7.699 1.00 96.38 201 THR A C 1
ATOM 1703 O O . THR A 1 201 ? -12.079 -7.204 -7.979 1.00 96.38 201 THR A O 1
ATOM 1706 N N . ASP A 1 202 ? -13.547 -6.448 -6.458 1.00 96.00 202 ASP A N 1
ATOM 1707 C CA . ASP A 1 202 ? -12.916 -7.076 -5.308 1.00 96.00 202 ASP A CA 1
ATOM 1708 C C . ASP A 1 202 ? -13.478 -8.485 -5.108 1.00 96.00 202 ASP A C 1
ATOM 1710 O O . ASP A 1 202 ? -14.687 -8.704 -5.177 1.00 96.00 202 ASP A O 1
ATOM 1714 N N . ILE A 1 203 ? -12.598 -9.441 -4.829 1.00 95.88 203 ILE A N 1
ATOM 1715 C CA . ILE A 1 203 ? -12.942 -10.812 -4.458 1.00 95.88 203 ILE A CA 1
ATOM 1716 C C . ILE A 1 203 ? -12.356 -11.057 -3.072 1.00 95.88 203 ILE A C 1
ATOM 1718 O O . ILE A 1 203 ? -11.139 -11.135 -2.909 1.00 95.88 203 ILE A O 1
ATOM 1722 N N . TRP A 1 204 ? -13.228 -11.121 -2.074 1.00 95.12 204 TRP A N 1
ATOM 1723 C CA . TRP A 1 204 ? -12.872 -11.290 -0.669 1.00 95.12 204 TRP A CA 1
ATOM 1724 C C . TRP A 1 204 ? -13.205 -12.696 -0.183 1.00 95.12 204 TRP A C 1
ATOM 1726 O O . TRP A 1 204 ? -13.989 -13.418 -0.791 1.00 95.12 204 TRP A O 1
ATOM 1736 N N . GLU A 1 205 ? -12.629 -13.065 0.945 1.00 91.25 205 GLU A N 1
ATOM 1737 C CA . GLU A 1 205 ? -12.767 -14.355 1.612 1.00 91.25 205 GLU A CA 1
ATOM 1738 C C . GLU A 1 205 ? -12.972 -14.147 3.117 1.00 91.25 205 GLU A C 1
ATOM 1740 O O . GLU A 1 205 ? -12.837 -13.033 3.632 1.00 91.25 205 GLU A O 1
ATOM 1745 N N . ASP A 1 206 ? -13.262 -15.223 3.852 1.00 85.69 206 ASP A N 1
ATOM 1746 C CA . ASP A 1 206 ? -13.476 -15.151 5.306 1.00 85.69 206 ASP A CA 1
ATOM 1747 C C . ASP A 1 206 ? -12.261 -14.559 6.044 1.00 85.69 206 ASP A C 1
ATOM 1749 O O . ASP A 1 206 ? -12.392 -13.909 7.082 1.00 85.69 206 ASP A O 1
ATOM 1753 N N . THR A 1 207 ? -11.056 -14.762 5.504 1.00 89.19 207 THR A N 1
ATOM 1754 C CA . THR A 1 207 ? -9.793 -14.309 6.094 1.00 89.19 207 THR A CA 1
ATOM 1755 C C . THR A 1 207 ? -9.431 -12.858 5.786 1.00 89.19 207 THR A C 1
ATOM 1757 O O . THR A 1 207 ? -8.606 -12.308 6.520 1.00 89.19 207 THR A O 1
ATOM 1760 N N . THR A 1 208 ? -10.082 -12.205 4.811 1.00 93.06 208 THR A N 1
ATOM 1761 C CA . THR A 1 208 ? -9.739 -10.840 4.357 1.00 93.06 208 THR A CA 1
ATOM 1762 C C . THR A 1 208 ? -9.771 -9.813 5.490 1.00 93.06 208 THR A C 1
ATOM 1764 O O . THR A 1 208 ? -8.940 -8.904 5.547 1.00 93.06 208 THR A O 1
ATOM 1767 N N . ILE A 1 209 ? -10.713 -9.962 6.424 1.00 93.38 209 ILE A N 1
ATOM 1768 C CA . ILE A 1 209 ? -10.874 -9.066 7.580 1.00 93.38 209 ILE A CA 1
ATOM 1769 C C . ILE A 1 209 ? -10.078 -9.580 8.790 1.00 93.38 209 ILE A C 1
ATOM 1771 O O . ILE A 1 209 ? -9.530 -8.790 9.564 1.00 93.38 209 ILE A O 1
ATOM 1775 N N . ASN A 1 210 ? -9.975 -10.902 8.952 1.00 91.31 210 ASN A N 1
ATOM 1776 C CA . ASN A 1 210 ? -9.405 -11.530 10.145 1.00 91.31 210 ASN A CA 1
ATOM 1777 C C . ASN A 1 210 ? -7.952 -11.130 10.397 1.00 91.31 210 ASN A C 1
ATOM 1779 O O . ASN A 1 210 ? -7.570 -10.933 11.549 1.00 91.31 210 ASN A O 1
ATOM 1783 N N . SER A 1 211 ? -7.143 -10.955 9.349 1.00 87.62 211 SER A N 1
ATOM 1784 C CA . SER A 1 211 ? -5.748 -10.523 9.500 1.00 87.62 211 SER A CA 1
ATOM 1785 C C . SER A 1 211 ? -5.623 -9.181 10.226 1.00 87.62 211 SER A C 1
ATOM 1787 O O . SER A 1 211 ? -4.757 -9.012 11.088 1.00 87.62 211 SER A O 1
ATOM 1789 N N . SER A 1 212 ? -6.544 -8.258 9.943 1.00 92.31 212 SER A N 1
ATOM 1790 C CA . SER A 1 212 ? -6.608 -6.936 10.560 1.00 92.31 212 SER A CA 1
ATOM 1791 C C . SER A 1 212 ? -6.927 -7.044 12.052 1.00 92.31 212 SER A C 1
ATOM 1793 O O . SER A 1 212 ? -6.255 -6.426 12.880 1.00 92.31 212 SER A O 1
ATOM 1795 N N . LEU A 1 213 ? -7.898 -7.892 12.403 1.00 94.94 213 LEU A N 1
ATOM 1796 C CA . LEU A 1 213 ? -8.308 -8.143 13.786 1.00 94.94 213 LEU A CA 1
ATOM 1797 C C . LEU A 1 213 ? -7.221 -8.873 14.583 1.00 94.94 213 LEU A C 1
ATOM 1799 O O . LEU A 1 213 ? -6.924 -8.489 15.714 1.00 94.94 213 LEU A O 1
ATOM 1803 N N . TYR A 1 214 ? -6.576 -9.883 13.993 1.00 93.38 214 TYR A N 1
ATOM 1804 C CA . TYR A 1 214 ? -5.476 -10.600 14.638 1.00 93.38 214 TYR A CA 1
ATOM 1805 C C . TYR A 1 214 ? -4.269 -9.702 14.877 1.00 93.38 214 TYR A C 1
ATOM 1807 O O . TYR A 1 214 ? -3.637 -9.814 15.926 1.00 93.38 214 TYR A O 1
ATOM 1815 N N . GLN A 1 215 ? -3.968 -8.782 13.958 1.00 91.88 215 GLN A N 1
ATOM 1816 C CA . GLN A 1 215 ? -2.895 -7.814 14.154 1.00 91.88 215 GLN A CA 1
ATOM 1817 C C . GLN A 1 215 ? -3.205 -6.866 15.320 1.00 91.88 215 GLN A C 1
ATOM 1819 O O . GLN A 1 215 ? -2.352 -6.688 16.185 1.00 91.88 215 GLN A O 1
ATOM 1824 N N . ILE A 1 216 ? -4.426 -6.327 15.413 1.00 95.38 216 ILE A N 1
ATOM 1825 C CA . ILE A 1 216 ? -4.844 -5.511 16.569 1.00 95.38 216 ILE A CA 1
ATOM 1826 C C . ILE A 1 216 ? -4.720 -6.322 17.863 1.00 95.38 216 ILE A C 1
ATOM 1828 O O . ILE A 1 216 ? -4.079 -5.886 18.819 1.00 95.3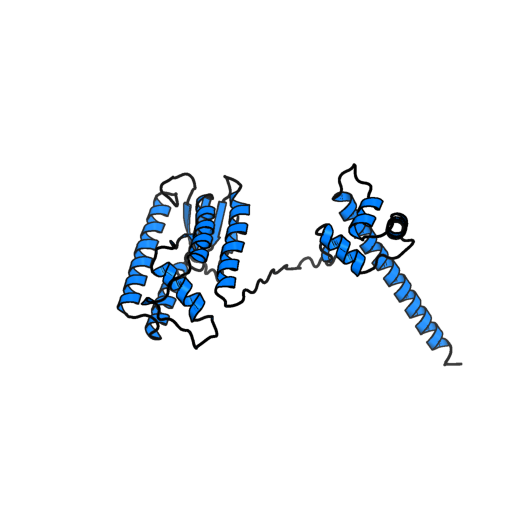8 216 ILE A O 1
ATOM 1832 N N . PHE A 1 217 ? -5.287 -7.530 17.884 1.00 95.62 217 PHE A N 1
ATOM 1833 C CA . PHE A 1 217 ? -5.272 -8.393 19.061 1.00 95.62 217 PHE A CA 1
ATOM 1834 C C . PHE A 1 217 ? -3.849 -8.728 19.513 1.00 95.62 217 PHE A C 1
ATOM 1836 O O . PHE A 1 217 ? -3.547 -8.662 20.704 1.00 95.62 217 PHE A O 1
ATOM 1843 N N . TYR A 1 218 ? -2.960 -9.046 18.573 1.00 92.38 218 TYR A N 1
ATOM 1844 C CA . TYR A 1 218 ? -1.560 -9.326 18.861 1.00 92.38 218 TYR A CA 1
ATOM 1845 C C . TYR A 1 218 ? -0.860 -8.112 19.478 1.00 92.38 218 TYR A C 1
ATOM 1847 O O . TYR A 1 218 ? -0.244 -8.246 20.534 1.00 92.38 218 TYR A O 1
ATOM 1855 N N . PHE A 1 219 ? -1.005 -6.924 18.880 1.00 90.94 219 PHE A N 1
ATOM 1856 C CA . PHE A 1 219 ? -0.379 -5.692 19.377 1.00 90.94 219 PHE A CA 1
ATOM 1857 C C . PHE A 1 219 ? -0.879 -5.303 20.770 1.00 90.94 219 PHE A C 1
ATOM 1859 O O . PHE A 1 219 ? -0.091 -4.857 21.607 1.00 90.94 219 PHE A O 1
ATOM 1866 N N . PHE A 1 220 ? -2.159 -5.547 21.050 1.00 92.88 220 PHE A N 1
ATOM 1867 C CA . PHE A 1 220 ? -2.717 -5.417 22.392 1.00 92.88 220 PHE A CA 1
ATOM 1868 C C . PHE A 1 220 ? -2.085 -6.423 23.367 1.00 92.88 220 PHE A C 1
ATOM 1870 O O . PHE A 1 220 ? -1.657 -6.055 24.461 1.00 92.88 220 PHE A O 1
ATOM 1877 N N . LYS A 1 221 ? -1.962 -7.700 22.975 1.00 92.81 221 LYS A N 1
ATOM 1878 C CA . LYS A 1 221 ? -1.390 -8.756 23.830 1.00 92.81 221 LYS A CA 1
ATOM 1879 C C . LYS A 1 221 ? 0.064 -8.503 24.214 1.00 92.81 221 LYS A C 1
ATOM 1881 O O . LYS A 1 221 ? 0.440 -8.812 25.343 1.00 92.81 221 LYS A O 1
ATOM 1886 N N . ILE A 1 222 ? 0.855 -7.918 23.318 1.00 88.50 222 ILE A N 1
ATOM 1887 C CA . ILE A 1 222 ? 2.252 -7.546 23.595 1.00 88.50 222 ILE A CA 1
ATOM 1888 C C . ILE A 1 222 ? 2.403 -6.143 24.202 1.00 88.50 222 ILE A C 1
ATOM 1890 O O . ILE A 1 222 ? 3.528 -5.677 24.361 1.00 88.50 222 ILE A O 1
ATOM 1894 N N . LYS A 1 223 ? 1.292 -5.489 24.573 1.00 88.69 223 LYS A N 1
ATOM 1895 C CA . LYS A 1 223 ? 1.251 -4.174 25.236 1.00 88.69 223 LYS A CA 1
ATOM 1896 C C . LYS A 1 223 ? 1.864 -3.028 24.415 1.00 88.69 223 LYS A C 1
ATOM 1898 O O . LYS A 1 223 ? 2.375 -2.075 24.993 1.00 88.69 223 LYS A O 1
ATOM 1903 N N . LEU A 1 224 ? 1.821 -3.113 23.082 1.00 86.50 224 LEU A N 1
ATOM 1904 C CA . LEU A 1 224 ? 2.225 -2.007 22.196 1.00 86.50 224 LEU A CA 1
ATOM 1905 C C . LEU A 1 224 ? 1.083 -1.032 21.889 1.00 86.50 224 LEU A C 1
ATOM 1907 O O . LEU A 1 224 ? 1.342 0.086 21.449 1.00 86.50 224 LEU A O 1
ATOM 1911 N N . ILE A 1 225 ? -0.158 -1.464 22.110 1.00 92.00 225 ILE A N 1
ATOM 1912 C CA . ILE A 1 225 ? -1.348 -0.614 22.127 1.00 92.00 225 ILE A CA 1
ATOM 1913 C C . ILE A 1 225 ? -2.167 -0.931 23.377 1.00 92.00 225 ILE A C 1
ATOM 1915 O O . ILE A 1 225 ? -2.162 -2.066 23.871 1.00 92.00 225 ILE A O 1
ATOM 1919 N N . GLU A 1 226 ? -2.875 0.066 23.884 1.00 93.25 226 GLU A N 1
ATOM 1920 C CA . GLU A 1 226 ? -3.766 -0.071 25.032 1.00 93.25 226 GLU A CA 1
ATOM 1921 C C . GLU A 1 226 ? -5.113 -0.692 24.631 1.00 93.25 226 GLU A C 1
ATOM 1923 O O . GLU A 1 226 ? -5.468 -0.788 23.454 1.00 93.25 226 GLU A O 1
ATOM 1928 N N . LYS A 1 227 ? -5.891 -1.136 25.628 1.00 95.62 227 LYS A N 1
ATOM 1929 C CA . LYS A 1 227 ? -7.213 -1.738 25.392 1.00 95.62 227 LYS A CA 1
ATOM 1930 C C . LYS A 1 227 ? -8.147 -0.774 24.655 1.00 95.62 227 LYS A C 1
ATOM 1932 O O . LYS A 1 227 ? -8.827 -1.192 23.722 1.00 95.62 227 LYS A O 1
ATOM 1937 N N . ASP A 1 228 ? -8.164 0.490 25.065 1.00 96.12 228 ASP A N 1
ATOM 1938 C CA . ASP A 1 228 ? -9.057 1.496 24.489 1.00 96.12 228 ASP A CA 1
ATOM 1939 C C . ASP A 1 228 ? -8.651 1.829 23.046 1.00 96.12 228 ASP A C 1
ATOM 1941 O O . ASP A 1 228 ? -9.507 1.902 22.168 1.00 96.12 228 ASP A O 1
ATOM 1945 N N . GLU A 1 229 ? -7.345 1.906 22.758 1.00 95.31 229 GLU A N 1
ATOM 1946 C CA . GLU A 1 229 ? -6.832 2.043 21.388 1.00 95.31 229 GLU A CA 1
ATOM 1947 C C . GLU A 1 229 ? -7.232 0.846 20.514 1.00 95.31 229 GLU A C 1
ATOM 1949 O O . GLU A 1 229 ? -7.678 1.027 19.382 1.00 95.31 229 GLU A O 1
ATOM 1954 N N . ALA A 1 230 ? -7.119 -0.380 21.035 1.00 96.81 230 ALA A N 1
ATOM 1955 C CA . ALA A 1 230 ? -7.512 -1.589 20.315 1.00 96.81 230 ALA A CA 1
ATOM 1956 C C . ALA A 1 230 ? -9.013 -1.612 19.980 1.00 96.81 230 ALA A C 1
ATOM 1958 O O . ALA A 1 230 ? -9.384 -1.990 18.870 1.00 96.81 230 ALA A O 1
ATOM 1959 N N . LEU A 1 231 ? -9.873 -1.182 20.909 1.00 97.62 231 LEU A N 1
ATOM 1960 C CA . LEU A 1 231 ? -11.316 -1.081 20.673 1.00 97.62 231 LEU A CA 1
ATOM 1961 C C . LEU A 1 231 ? -11.643 -0.021 19.614 1.00 97.62 231 LEU A C 1
ATOM 1963 O O . LEU A 1 231 ? -12.390 -0.318 18.684 1.00 97.62 231 LEU A O 1
ATOM 1967 N N . LEU A 1 232 ? -11.012 1.156 19.679 1.00 97.38 232 LEU A N 1
ATOM 1968 C CA . LEU A 1 232 ? -11.175 2.203 18.662 1.00 97.38 232 LEU A CA 1
ATOM 1969 C C . LEU A 1 232 ? -10.762 1.725 17.261 1.00 97.38 232 LEU A C 1
ATOM 1971 O O . LEU A 1 232 ? -11.429 2.039 16.275 1.00 97.38 232 LEU A O 1
ATOM 1975 N N . LEU A 1 233 ? -9.688 0.936 17.158 1.00 97.44 233 LEU A N 1
ATOM 1976 C CA . LEU A 1 233 ? -9.258 0.335 15.892 1.00 97.44 233 LEU A CA 1
ATOM 1977 C C . LEU A 1 233 ? -10.297 -0.662 15.348 1.00 97.44 233 LEU A C 1
ATOM 1979 O O . LEU A 1 233 ? -10.573 -0.662 14.148 1.00 97.44 233 LEU A O 1
ATOM 1983 N N . CYS A 1 234 ? -10.896 -1.488 16.211 1.00 97.31 234 CYS A N 1
ATOM 1984 C CA . CYS A 1 234 ? -11.971 -2.412 15.829 1.00 97.31 234 CYS A CA 1
ATOM 1985 C C . CYS A 1 234 ? -13.236 -1.676 15.360 1.00 97.31 234 CYS A C 1
ATOM 1987 O O . CYS A 1 234 ? -13.845 -2.069 14.357 1.00 97.31 234 CYS A O 1
ATOM 1989 N N . ASP A 1 235 ? -13.615 -0.596 16.044 1.00 97.31 235 ASP A N 1
ATOM 1990 C CA . ASP A 1 235 ? -14.754 0.242 15.657 1.00 97.31 235 ASP A CA 1
ATOM 1991 C C . ASP A 1 235 ? -14.525 0.879 14.283 1.00 97.31 235 ASP A C 1
ATOM 1993 O O . ASP A 1 235 ? -15.416 0.884 13.430 1.00 97.31 235 ASP A O 1
ATOM 1997 N N . GLU A 1 236 ? -13.311 1.357 14.015 1.00 96.19 236 GLU A N 1
ATOM 1998 C CA . GLU A 1 236 ? -12.988 1.969 12.731 1.00 96.19 236 GLU A CA 1
ATOM 1999 C C . GLU A 1 236 ? -12.938 0.962 11.576 1.00 96.19 236 GLU A C 1
ATOM 2001 O O . GLU A 1 236 ? -13.426 1.274 10.485 1.00 96.19 236 GLU A O 1
ATOM 2006 N N . ILE A 1 237 ? -12.428 -0.259 11.796 1.00 96.00 237 ILE A N 1
ATOM 2007 C CA . ILE A 1 237 ? -12.573 -1.353 10.818 1.00 96.00 237 ILE A CA 1
ATOM 2008 C C . ILE A 1 237 ? -14.057 -1.595 10.548 1.00 96.00 237 ILE A C 1
ATOM 2010 O O . ILE A 1 237 ? -14.467 -1.641 9.393 1.00 96.00 237 ILE A O 1
ATOM 2014 N N . THR A 1 238 ? -14.880 -1.697 11.591 1.00 96.31 238 THR A N 1
ATOM 2015 C CA . THR A 1 238 ? -16.321 -1.945 11.444 1.00 96.31 238 THR A CA 1
ATOM 2016 C C . THR A 1 238 ? -16.999 -0.858 10.607 1.00 96.31 238 THR A C 1
ATOM 2018 O O . THR A 1 238 ? -17.787 -1.159 9.709 1.00 96.31 238 THR A O 1
ATOM 2021 N N . LEU A 1 239 ? -16.681 0.415 10.856 1.00 96.19 239 LEU A N 1
ATOM 2022 C CA . LEU A 1 239 ? -17.189 1.541 10.065 1.00 96.19 239 LEU A CA 1
ATOM 2023 C C . LEU A 1 239 ? -16.714 1.492 8.610 1.00 96.19 239 LEU A C 1
ATOM 2025 O O . LEU A 1 239 ? -17.487 1.789 7.698 1.00 96.19 239 LEU A O 1
ATOM 2029 N N . MET A 1 240 ? -15.461 1.105 8.383 1.00 95.00 240 MET A N 1
ATOM 2030 C CA . MET A 1 240 ? -14.896 0.955 7.045 1.00 95.00 240 MET A CA 1
ATOM 2031 C C . MET A 1 240 ? -15.590 -0.154 6.259 1.00 95.00 240 MET A C 1
ATOM 2033 O O . MET A 1 240 ? -15.994 0.092 5.125 1.00 95.00 240 MET A O 1
ATOM 2037 N N . ILE A 1 241 ? -15.797 -1.327 6.865 1.00 95.25 241 ILE A N 1
ATOM 2038 C CA . ILE A 1 241 ? -16.514 -2.443 6.237 1.00 95.25 241 ILE A CA 1
ATOM 2039 C C . ILE A 1 241 ? -17.936 -2.027 5.863 1.00 95.25 241 ILE A C 1
ATOM 2041 O O . ILE A 1 241 ? -18.317 -2.187 4.709 1.00 95.25 241 ILE A O 1
ATOM 2045 N N . LYS A 1 242 ? -18.674 -1.370 6.766 1.00 96.00 242 LYS A N 1
ATOM 2046 C CA . LYS A 1 242 ? -20.007 -0.820 6.451 1.00 96.00 242 LYS A CA 1
ATOM 2047 C C . LYS A 1 242 ? -19.980 0.161 5.274 1.00 96.00 242 LYS A C 1
ATOM 2049 O O . LYS A 1 242 ? -20.914 0.218 4.476 1.00 96.00 242 LYS A O 1
ATOM 2054 N N . GLY A 1 243 ? -18.915 0.956 5.160 1.00 94.88 243 GLY A N 1
ATOM 2055 C CA . GLY A 1 243 ? -18.695 1.846 4.020 1.00 94.88 243 GLY A CA 1
ATOM 2056 C C . GLY A 1 243 ? -18.496 1.086 2.707 1.00 94.88 243 GLY A C 1
ATOM 2057 O O . GLY A 1 243 ? -19.091 1.457 1.697 1.00 94.88 243 GLY A O 1
ATOM 2058 N N . ILE A 1 244 ? -17.709 0.010 2.735 1.00 95.00 244 ILE A N 1
ATOM 2059 C CA . ILE A 1 244 ? -17.439 -0.856 1.579 1.00 95.00 244 ILE A CA 1
ATOM 2060 C C . ILE A 1 244 ? -18.700 -1.625 1.167 1.00 95.00 244 ILE A C 1
ATOM 2062 O O . ILE A 1 244 ? -19.030 -1.655 -0.014 1.00 95.00 244 ILE A O 1
ATOM 2066 N N . GLU A 1 245 ? -19.458 -2.167 2.122 1.00 95.12 245 GLU A N 1
ATOM 2067 C CA . GLU A 1 245 ? -20.754 -2.814 1.874 1.00 95.12 245 GLU A CA 1
ATOM 2068 C C . GLU A 1 245 ? -21.734 -1.854 1.198 1.00 95.12 245 GLU A C 1
ATOM 2070 O O . GLU A 1 245 ? -22.377 -2.200 0.207 1.00 95.12 245 GLU A O 1
ATOM 2075 N N . LYS A 1 246 ? -21.814 -0.612 1.690 1.00 95.50 246 LYS A N 1
ATOM 2076 C CA . LYS A 1 246 ? -22.648 0.426 1.079 1.00 95.50 246 LYS A CA 1
ATOM 2077 C C . LYS A 1 246 ? -22.195 0.751 -0.344 1.00 95.50 246 LYS A C 1
ATOM 2079 O O . LYS A 1 246 ? -23.045 0.882 -1.222 1.00 95.50 246 LYS A O 1
ATOM 2084 N N . ALA A 1 247 ? -20.890 0.879 -0.576 1.00 94.25 247 ALA A N 1
ATOM 2085 C CA . ALA A 1 247 ? -20.331 1.121 -1.904 1.00 94.25 247 ALA A CA 1
ATOM 2086 C C . ALA A 1 247 ? -20.654 -0.032 -2.869 1.00 94.25 247 ALA A C 1
ATOM 2088 O O . ALA A 1 247 ? -21.106 0.206 -3.989 1.00 94.25 247 ALA A O 1
ATOM 2089 N N . ALA A 1 248 ? -20.509 -1.280 -2.412 1.00 95.38 248 ALA A N 1
ATOM 2090 C CA . ALA A 1 248 ? -20.844 -2.476 -3.180 1.00 95.38 248 ALA A CA 1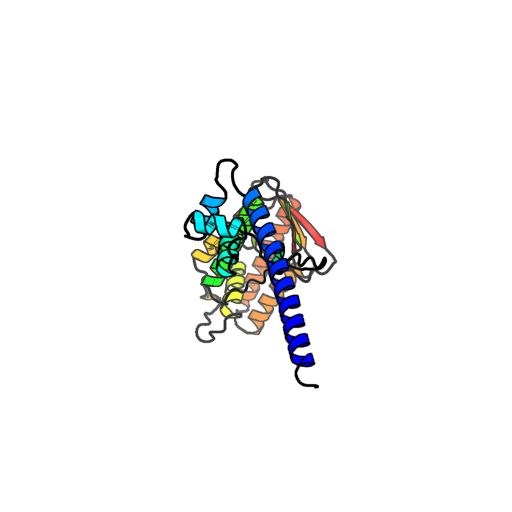
ATOM 2091 C C . ALA A 1 248 ? -22.339 -2.536 -3.518 1.00 95.38 248 ALA A C 1
ATOM 2093 O O . ALA A 1 248 ? -22.699 -2.758 -4.670 1.00 95.38 248 ALA A O 1
ATOM 2094 N N . ALA A 1 249 ? -23.217 -2.257 -2.549 1.00 95.38 249 ALA A N 1
ATOM 2095 C CA . ALA A 1 249 ? -24.664 -2.213 -2.768 1.00 95.38 249 ALA A CA 1
ATOM 2096 C C . ALA A 1 249 ? -25.083 -1.116 -3.762 1.00 95.38 249 ALA A C 1
ATOM 2098 O O . ALA A 1 249 ? -26.077 -1.258 -4.471 1.00 95.38 249 ALA A O 1
ATOM 2099 N N . GLN A 1 250 ? -24.332 -0.014 -3.817 1.00 94.94 250 GLN A N 1
ATOM 2100 C CA . GLN A 1 250 ? -24.553 1.070 -4.773 1.00 94.94 250 GLN A CA 1
ATOM 2101 C C . GLN A 1 250 ? -23.925 0.798 -6.146 1.00 94.94 250 GLN A C 1
ATOM 2103 O O . GLN A 1 250 ? -24.335 1.432 -7.116 1.00 94.94 250 GLN A O 1
ATOM 2108 N N . GLY A 1 251 ? -22.953 -0.113 -6.231 1.00 95.81 251 GLY A N 1
ATOM 2109 C CA . GLY A 1 251 ? -22.196 -0.418 -7.444 1.00 95.81 251 GLY A CA 1
ATOM 2110 C C . GLY A 1 251 ? -21.093 0.592 -7.778 1.00 95.81 251 GLY A C 1
ATOM 2111 O O . GLY A 1 251 ? -20.585 0.577 -8.898 1.00 95.81 251 GLY A O 1
ATOM 2112 N N . PHE A 1 252 ? -20.726 1.484 -6.849 1.00 93.75 252 PHE A N 1
ATOM 2113 C CA . PHE A 1 252 ? -19.728 2.543 -7.061 1.00 93.75 252 PHE A CA 1
ATOM 2114 C C . PHE A 1 252 ? -18.890 2.755 -5.797 1.00 93.75 252 PHE A C 1
ATOM 2116 O O . PHE A 1 252 ? -19.439 2.850 -4.701 1.00 93.75 252 PHE A O 1
ATOM 2123 N N . LEU A 1 253 ? -17.566 2.881 -5.948 1.00 86.56 253 LEU A N 1
ATOM 2124 C CA . LEU A 1 253 ? -16.644 3.043 -4.813 1.00 86.56 253 LEU A CA 1
ATOM 2125 C C . LEU A 1 253 ? -16.847 4.386 -4.083 1.00 86.56 253 LEU A C 1
ATOM 2127 O O . LEU A 1 253 ? -16.638 4.505 -2.877 1.00 86.56 253 LEU A O 1
ATOM 2131 N N . ASN A 1 254 ? -17.243 5.413 -4.827 1.00 80.56 254 ASN A N 1
ATOM 2132 C CA . ASN A 1 254 ? -17.312 6.799 -4.392 1.00 80.56 254 ASN A CA 1
ATOM 2133 C C . ASN A 1 254 ? -18.519 7.522 -5.016 1.00 80.56 254 ASN A C 1
ATOM 2135 O O . ASN A 1 254 ? -19.085 7.111 -6.031 1.00 80.56 254 ASN A O 1
ATOM 2139 N N . SER A 1 255 ? -18.925 8.628 -4.383 1.00 73.31 255 SER A N 1
ATOM 2140 C CA . SER A 1 255 ? -20.180 9.343 -4.668 1.00 73.31 255 SER A CA 1
ATOM 2141 C C . SER A 1 255 ? -20.311 9.888 -6.092 1.00 73.31 255 SER A C 1
ATOM 2143 O O . SER A 1 255 ? -21.426 10.185 -6.515 1.00 73.31 255 SER A O 1
ATOM 2145 N N . ASN A 1 256 ? -19.202 10.010 -6.826 1.00 73.06 256 ASN A N 1
ATOM 2146 C CA . ASN A 1 256 ? -19.182 10.532 -8.193 1.00 73.06 256 ASN A CA 1
ATOM 2147 C C . ASN A 1 256 ? -19.799 9.554 -9.210 1.00 73.06 256 ASN A C 1
ATOM 2149 O O . ASN A 1 256 ? -20.149 9.974 -10.306 1.00 73.06 256 ASN A O 1
ATOM 2153 N N . LYS A 1 257 ? -19.971 8.271 -8.849 1.00 79.44 257 LYS A N 1
ATOM 2154 C CA . LYS A 1 257 ? -20.643 7.232 -9.659 1.00 79.44 257 LYS A CA 1
ATOM 2155 C C . LYS A 1 257 ? -20.105 7.046 -11.088 1.00 79.44 257 LYS A C 1
ATOM 2157 O O . LYS A 1 257 ? -20.819 6.571 -11.965 1.00 79.44 257 LYS A O 1
ATOM 2162 N N . GLU A 1 258 ? -18.844 7.388 -11.332 1.00 82.50 258 GLU A N 1
ATOM 2163 C CA . GLU A 1 258 ? -18.235 7.232 -12.659 1.00 82.50 258 GLU A CA 1
ATOM 2164 C C . GLU A 1 258 ? -17.680 5.824 -12.894 1.00 82.50 258 GLU A C 1
ATOM 2166 O O . GLU A 1 258 ? -17.682 5.333 -14.022 1.00 82.50 258 GLU A O 1
ATOM 2171 N N . LYS A 1 259 ? -17.190 5.171 -11.833 1.00 90.12 259 LYS A N 1
ATOM 2172 C CA . LYS A 1 259 ? -16.487 3.887 -11.913 1.00 90.12 259 LYS A CA 1
ATOM 2173 C C . LYS A 1 259 ? -17.201 2.805 -11.131 1.00 90.12 259 LYS A C 1
ATOM 2175 O O . LYS A 1 259 ? -17.554 2.998 -9.966 1.00 90.12 259 LYS A O 1
ATOM 2180 N N . LYS A 1 260 ? -17.407 1.664 -11.788 1.00 94.62 260 LYS A N 1
ATOM 2181 C CA . LYS A 1 260 ? -18.126 0.529 -11.212 1.00 94.62 260 LYS A CA 1
ATOM 2182 C C . LYS A 1 260 ? -17.296 -0.115 -10.113 1.00 94.62 260 LYS A C 1
ATOM 2184 O O . LYS A 1 260 ? -16.089 -0.292 -10.267 1.00 94.62 260 LYS A O 1
ATOM 2189 N N . PHE A 1 261 ? -17.965 -0.506 -9.042 1.00 96.50 261 PHE A N 1
ATOM 2190 C CA . PHE A 1 261 ? -17.392 -1.273 -7.950 1.00 96.50 261 PHE A CA 1
ATOM 2191 C C . PHE A 1 261 ? -18.257 -2.498 -7.681 1.00 96.50 261 PHE A C 1
ATOM 2193 O O . PHE A 1 261 ? -19.439 -2.366 -7.372 1.00 96.50 261 PHE A O 1
ATOM 2200 N N . ASN A 1 262 ? -17.651 -3.676 -7.787 1.00 96.94 262 ASN A N 1
ATOM 2201 C CA . ASN A 1 262 ? -18.264 -4.946 -7.428 1.00 96.94 262 ASN A CA 1
ATOM 2202 C C . ASN A 1 262 ? -17.471 -5.582 -6.291 1.00 96.94 262 ASN A C 1
ATOM 2204 O O . ASN A 1 262 ? -16.241 -5.525 -6.283 1.00 96.94 262 ASN A O 1
ATOM 2208 N N . LEU A 1 263 ? -18.178 -6.236 -5.377 1.00 96.94 263 LEU A N 1
ATOM 2209 C CA . LEU A 1 263 ? -17.586 -7.031 -4.312 1.00 96.94 263 LEU A CA 1
ATOM 2210 C C . LEU A 1 263 ? -18.173 -8.439 -4.370 1.00 96.94 263 LEU A C 1
ATOM 2212 O O . LEU A 1 263 ? -19.387 -8.615 -4.270 1.00 96.94 263 LEU A O 1
ATOM 2216 N N . TYR A 1 264 ? -17.307 -9.431 -4.523 1.00 95.50 264 TYR A N 1
ATOM 2217 C CA . TYR A 1 264 ? -17.656 -10.842 -4.510 1.00 95.50 264 TYR A CA 1
ATOM 2218 C C . TYR A 1 264 ? -17.032 -11.537 -3.313 1.00 95.50 264 TYR A C 1
ATOM 2220 O O . TYR A 1 264 ? -15.968 -11.159 -2.828 1.00 95.50 264 TYR A O 1
ATOM 2228 N N . TYR A 1 265 ? -17.696 -12.599 -2.878 1.00 94.06 265 TYR A N 1
ATOM 2229 C CA . TYR A 1 265 ? -17.191 -13.502 -1.863 1.00 94.06 265 TYR A CA 1
ATOM 2230 C C . TYR A 1 265 ? -16.717 -14.808 -2.506 1.00 94.06 265 TYR A C 1
ATOM 2232 O O . TYR A 1 265 ? -17.426 -15.411 -3.316 1.00 94.06 265 TYR A O 1
ATOM 2240 N N . SER A 1 266 ? -15.529 -15.254 -2.117 1.00 91.19 266 SER A N 1
ATOM 2241 C CA . SER A 1 266 ? -14.912 -16.516 -2.493 1.00 91.19 266 SER A CA 1
ATOM 2242 C C . SER A 1 266 ? -14.786 -17.411 -1.267 1.00 91.19 266 SER A C 1
ATOM 2244 O O . SER A 1 266 ? -14.225 -17.018 -0.248 1.00 91.19 266 SER A O 1
ATOM 2246 N N . LYS A 1 267 ? -15.245 -18.658 -1.403 1.00 88.44 267 LYS A N 1
ATOM 2247 C CA . LYS A 1 267 ? -14.976 -19.728 -0.426 1.00 88.44 267 LYS A CA 1
ATOM 2248 C C . LYS A 1 267 ? -13.578 -20.336 -0.574 1.00 88.44 267 LYS A C 1
ATOM 2250 O O . LYS A 1 267 ? -13.165 -21.126 0.269 1.00 88.44 267 LYS A O 1
ATOM 2255 N N . LEU A 1 268 ? -12.887 -20.050 -1.678 1.00 84.12 268 LEU A N 1
ATOM 2256 C CA . LEU A 1 268 ? -11.529 -20.528 -1.912 1.00 84.12 268 LEU A CA 1
ATOM 2257 C C . LEU A 1 268 ? -10.543 -19.611 -1.201 1.00 84.12 268 LEU A C 1
ATOM 2259 O O . LEU A 1 268 ? -10.616 -18.397 -1.383 1.00 84.12 268 LEU A O 1
ATOM 2263 N N . LEU A 1 269 ? -9.621 -20.225 -0.456 1.00 78.06 269 LEU A N 1
ATOM 2264 C CA . LEU A 1 269 ? -8.571 -19.524 0.269 1.00 78.06 269 LEU A CA 1
ATOM 2265 C C . LEU A 1 269 ? -7.489 -19.007 -0.694 1.00 78.06 269 LEU A C 1
ATOM 2267 O O . LEU A 1 269 ? -6.816 -19.790 -1.370 1.00 78.06 269 LEU A O 1
ATOM 2271 N N . ASN A 1 270 ? -7.271 -17.700 -0.698 1.00 74.44 270 ASN A N 1
ATOM 2272 C CA . ASN A 1 270 ? -6.209 -17.005 -1.402 1.00 74.44 270 ASN A CA 1
ATOM 2273 C C . ASN A 1 270 ? -5.019 -16.789 -0.467 1.00 74.44 270 ASN A C 1
ATOM 2275 O O . ASN A 1 270 ? -5.049 -16.014 0.484 1.00 74.44 270 ASN A O 1
ATOM 2279 N N . LEU A 1 271 ? -3.897 -17.440 -0.767 1.00 78.75 271 LEU A N 1
ATOM 2280 C CA . LEU A 1 271 ? -2.695 -17.310 0.064 1.00 78.75 271 LEU A CA 1
ATOM 2281 C C . LEU A 1 271 ? -1.964 -15.972 -0.129 1.00 78.75 271 LEU A C 1
ATOM 2283 O O . LEU A 1 271 ? -1.170 -15.586 0.736 1.00 78.75 271 LEU A O 1
ATOM 2287 N N . ASN A 1 272 ? -2.239 -15.273 -1.236 1.00 80.44 272 ASN A N 1
ATOM 2288 C CA . ASN A 1 272 ? -1.600 -14.027 -1.650 1.00 80.44 272 ASN A CA 1
ATOM 2289 C C . ASN A 1 272 ? -2.610 -13.064 -2.280 1.00 80.44 272 ASN A C 1
ATOM 2291 O O . ASN A 1 272 ? -3.579 -13.488 -2.908 1.00 80.44 272 ASN A O 1
ATOM 2295 N N . HIS A 1 273 ? -2.311 -11.768 -2.189 1.00 81.56 273 HIS A N 1
ATOM 2296 C CA . HIS A 1 273 ? -2.965 -10.757 -3.015 1.00 81.56 273 HIS A CA 1
ATOM 2297 C C . HIS A 1 273 ? -2.649 -11.015 -4.485 1.00 81.56 273 HIS A C 1
ATOM 2299 O O . HIS A 1 273 ? -1.476 -11.125 -4.848 1.00 81.56 273 HIS A O 1
ATOM 2305 N N . THR A 1 274 ? -3.678 -11.094 -5.324 1.00 84.12 274 THR A N 1
ATOM 2306 C CA . THR A 1 274 ? -3.515 -11.237 -6.776 1.00 84.12 274 THR A CA 1
ATOM 2307 C C . THR A 1 274 ? -4.329 -10.163 -7.473 1.00 84.12 274 THR A C 1
ATOM 2309 O O . THR A 1 274 ? -5.520 -10.022 -7.210 1.00 84.12 274 THR A O 1
ATOM 2312 N N . ILE A 1 275 ? -3.681 -9.399 -8.349 1.00 83.19 275 ILE A N 1
ATOM 2313 C CA . ILE A 1 275 ? -4.311 -8.307 -9.087 1.00 83.19 275 ILE A CA 1
ATOM 2314 C C . ILE A 1 275 ? -4.241 -8.639 -10.573 1.00 83.19 275 ILE A C 1
ATOM 2316 O O . ILE A 1 275 ? -3.153 -8.860 -11.104 1.00 83.19 275 ILE A O 1
ATOM 2320 N N . PHE A 1 276 ? -5.397 -8.636 -11.228 1.00 83.12 276 PHE A N 1
ATOM 2321 C CA . PHE A 1 276 ? -5.533 -8.700 -12.680 1.00 83.12 276 PHE A CA 1
ATOM 2322 C C . PHE A 1 276 ? -6.036 -7.342 -13.175 1.00 83.12 276 PHE A C 1
ATOM 2324 O O . PHE A 1 276 ? -6.844 -6.703 -12.497 1.00 83.12 276 PHE A O 1
ATOM 2331 N N . PHE A 1 277 ? -5.539 -6.880 -14.316 1.00 75.06 277 PHE A N 1
ATOM 2332 C CA . PHE A 1 277 ? -5.898 -5.595 -14.915 1.00 75.06 277 PHE A CA 1
ATOM 2333 C C . PHE A 1 277 ? -5.896 -5.692 -16.438 1.00 75.06 277 PHE A C 1
ATOM 2335 O O . PHE A 1 277 ? -5.191 -6.586 -16.963 1.00 75.06 277 PHE A O 1
#

pLDDT: mean 83.22, std 15.77, range [32.81, 97.62]

Foldseek 3Di:
DPPPVVVVVVVVVVVVVVVVVLVLLVQLLVVLLVLVVVVDDPPDDSLVVLCVLQVHDSVVSVCCNVVVDPQDPVSSVSSCVVSVNDSCVSNPPPPVPDDDDPDDDFPLDLVSLLVVLQVLLVVLLVQLVDQAAEKEKEALADDLLLDQPPALLVLVVVLCSNQPVDDPVPDNDQSVPDDRDPSSNVSSVSNNVSVLSEAYEYEDEPNHHVVSLVSLVVCCVVVSDDPVSSVSSVVRSVVSVVLLVVCQVVQHNDPVPSHGYHYHYDHDNDPDIDMDD

Secondary structure (DSSP, 8-state):
--SSHHHHHHHHHHHHHHHHHHHHHHHHHHHHHHHHHHHS-TTS-HHHHHHHHHT--HHHHHHHHTTSSPPPHHHHHHHHHHTT--HHHHHT---TT------PPPPSSHHHHHHHHHHHHHHHHHHTTSTT-EEEEE-SS--GGGS-TTSHHHHHHHHHHHHHS---GGG---GGG----HHHHHHHHHHHHHHTTSEEEEEE-THHHHHHHHHHHHHHHTTSS-HHHHHHHHHHHHHHHHHHHHHHHHTBSSTT--SBEEEEE-SS--SS-EEE-

Sequence (277 aa):
MWKIQNVILFFALFELNASYLVNIMSIEKNKLFSIIRKKLPQNVLFTEEIADVLDISYDASYRRIKGRTSLTLEETVALAKHYKISLNELYNLQSDNSLFIDKRSYDNTFESLIKFYKEYSCYTQYFTKNHDTTIIYSAKDIPLYHFKTNNLYWKFRIYVHLNFLYSDANNKTEFKNFKPSSLIIEEVNKFRSNFEKANITDIWEDTTINSSLYQIFYFFKIKLIEKDEALLLCDEITLMIKGIEKAAAQGFLNSNKEKKFNLYYSKLLNLNHTIFF